Protein AF-A0AAW3ZD43-F1 (afdb_monomer_lite)

Secondary structure (DSSP, 8-state):
---PPPHHHHHHHHHHHT--SHHHHHS--HHHHHT--TTS-S-HHHH-TTTTTTTHHHHHTTS----GGG--PPPHHHHHHHHHHTT--SHHHHHHHHHH-SSPPSSS-S-HHHHTHHHHHTTHHHHHHHS--TTS----HHHHHHHHHHHHHHT-B---TT--EEE-TTS-EEE-SEEEEETTEEEEEEEE-TTT--TTHHHHHHHHHHHHHHHTT-EEEEEEETTPPPSSTTTSEEE-TTS-HHHHHHHHHHHHHHHHTTS------TTSSS--HHHHHHSPPPHHHHHHHHHHTT--SHHHHHHHHHHHGGGS-TTS-S-HHHHTHHHHHHH-HHHHHT---

Sequence (345 aa):
MTQWASLDETTAWARTMGFPNAKAWHRPLQAVRDAWPPHIPRHPEQVYPDFLERGGWGHLLGTGFTWTRGRTHATYLEASRWAQEHKIHTRGAWKKKVRTLRPWPDDIPRSPDFIYANEFKNGGWARFLRGQAKGDARQSRIEACVRNAVVAAFGSKALDHNQRVVTGASGKEWRVDGIIQVWGLEIILEYDGARWHKPSKQRALDIRKTQDLWDAGWIVMRMREAPLTPLREGLDLCVDPNASEAERVQRVIEHVRACFAFHDFHEVNAETVVSDPALIANGFVSFEEAGKWAQKQGFRTMKEWRASARAMGTLWPSHIPKDPYSAYKAQIQQYGSGVLLGVAA

pLDDT: mean 71.41, std 16.63, range [30.28, 95.0]

Radius of gyration: 28.39 Å; chains: 1; bounding box: 56×47×82 Å

Foldseek 3Di:
DQAADDLVVLLVVLQVVQQQFLVCLLVPPPVCVVVPDPNRDSCVVVVDVCCLVCQHGCSSNVNLRGDDPPAQADPLVVLLVVLVVVVNQDPVSLQVCLVPDPPDDRRRDSCSCVVVVVVCVPQHSNCSRVVDDPPPDDLPPLLVLLQVLLCLQQVWDQDDPPPQWDAFPVRDTDGASGWTQHPNAIETEHEAEPVVQDPDPNVVVVLVVCVRRVNVVYHYEYEHEPPDDDPDPLRYHYDHPPDDSLVSSVVSNVSVCSSPVPDPDPDDDNPPRPPAVLCRPQVADGLQVLLVVLLVVVDQDQVVLLVVCVVCPVNPPSNHDSHCCVSRVVVCVVPNPCSSPVHDD

Organism: NCBI:txid2774145

Structure (mmCIF, N/CA/C/O backbone):
data_AF-A0AAW3ZD43-F1
#
_entry.id   AF-A0AAW3ZD43-F1
#
loop_
_atom_site.group_PDB
_atom_site.id
_atom_site.type_symbol
_atom_site.label_atom_id
_atom_site.label_alt_id
_atom_site.label_comp_id
_atom_site.label_asym_id
_atom_site.label_entity_id
_atom_site.label_seq_id
_atom_site.pdbx_PDB_ins_code
_atom_site.Cartn_x
_atom_site.Cartn_y
_atom_site.Cartn_z
_atom_site.occupancy
_atom_site.B_iso_or_equiv
_atom_site.auth_seq_id
_atom_site.auth_comp_id
_atom_site.auth_asym_id
_atom_site.auth_atom_id
_atom_site.pdbx_PDB_model_num
ATOM 1 N N . MET A 1 1 ? 16.496 -30.405 -51.518 1.00 53.19 1 MET A N 1
ATOM 2 C CA . MET A 1 1 ? 15.864 -29.788 -50.333 1.00 53.19 1 MET A CA 1
ATOM 3 C C . MET A 1 1 ? 16.840 -28.759 -49.806 1.00 53.19 1 MET A C 1
ATOM 5 O O . MET A 1 1 ? 17.993 -29.116 -49.606 1.00 53.19 1 MET A O 1
ATOM 9 N N . THR A 1 2 ? 16.443 -27.493 -49.682 1.00 62.50 2 THR A N 1
ATOM 10 C CA . THR A 1 2 ? 17.328 -26.472 -49.107 1.00 62.50 2 THR A CA 1
ATOM 11 C C . THR A 1 2 ? 17.498 -26.782 -47.627 1.00 62.50 2 THR A C 1
ATOM 13 O O . THR A 1 2 ? 16.518 -26.778 -46.886 1.00 62.50 2 THR A O 1
ATOM 16 N N . GLN A 1 3 ? 18.719 -27.108 -47.210 1.00 86.88 3 GLN A N 1
ATOM 17 C CA . GLN A 1 3 ? 19.039 -27.251 -45.798 1.00 86.88 3 GLN A CA 1
ATOM 18 C C . GLN A 1 3 ? 19.124 -25.846 -45.201 1.00 86.88 3 GLN A C 1
ATOM 20 O O . GLN A 1 3 ? 19.949 -25.034 -45.623 1.00 86.88 3 GLN A O 1
ATOM 25 N N . TRP A 1 4 ? 18.217 -25.539 -44.278 1.00 92.81 4 TRP A N 1
ATOM 26 C CA . TRP A 1 4 ? 18.231 -24.269 -43.563 1.00 92.81 4 TRP A CA 1
ATOM 27 C C . TRP A 1 4 ? 19.389 -24.232 -42.568 1.00 92.81 4 TRP A C 1
ATOM 29 O O . TRP A 1 4 ? 19.757 -25.261 -41.998 1.00 92.81 4 TRP A O 1
ATOM 39 N N . ALA A 1 5 ? 19.947 -23.040 -42.363 1.00 91.94 5 ALA A N 1
ATOM 40 C CA . ALA A 1 5 ? 20.878 -22.784 -41.273 1.00 91.94 5 ALA A CA 1
ATOM 41 C C . ALA A 1 5 ? 20.225 -23.085 -39.919 1.00 91.94 5 ALA A C 1
ATOM 43 O O . ALA A 1 5 ? 19.002 -23.122 -39.801 1.00 91.94 5 ALA A O 1
ATOM 44 N N . SER A 1 6 ? 21.027 -23.229 -38.871 1.00 93.56 6 SER A N 1
ATOM 45 C CA . SER A 1 6 ? 20.501 -23.225 -37.506 1.00 93.56 6 SER A CA 1
ATOM 46 C C . SER A 1 6 ? 19.942 -21.84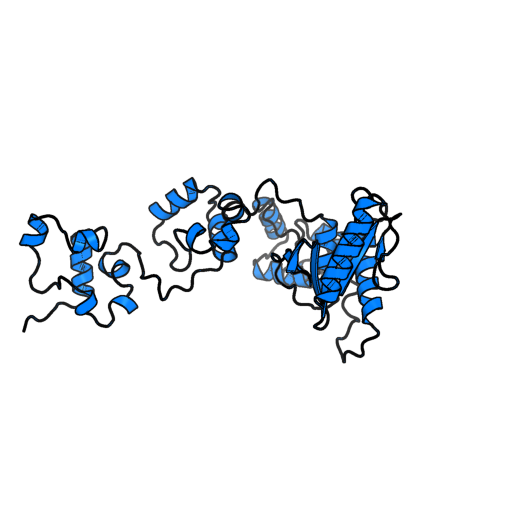6 -37.119 1.00 93.56 6 SER A C 1
ATOM 48 O O . SER A 1 6 ? 20.273 -20.805 -37.710 1.00 93.56 6 SER A O 1
ATOM 50 N N . LEU A 1 7 ? 19.115 -21.809 -36.068 1.00 91.50 7 LEU A N 1
ATOM 51 C CA . LEU A 1 7 ? 18.628 -20.547 -35.507 1.00 91.50 7 LEU A CA 1
ATOM 52 C C . LEU A 1 7 ? 19.784 -19.655 -35.019 1.00 91.50 7 LEU A C 1
ATOM 54 O O . LEU A 1 7 ? 19.703 -18.433 -35.146 1.00 91.50 7 LEU A O 1
ATOM 58 N N . ASP A 1 8 ? 20.870 -20.235 -34.506 1.00 90.00 8 ASP A N 1
ATOM 59 C CA . ASP A 1 8 ? 22.027 -19.480 -34.014 1.00 90.00 8 ASP A CA 1
ATOM 60 C C . ASP A 1 8 ? 22.834 -18.842 -35.148 1.00 90.00 8 ASP A C 1
ATOM 62 O O . ASP A 1 8 ? 23.157 -17.654 -35.078 1.00 90.00 8 ASP A O 1
ATOM 66 N N . GLU A 1 9 ? 23.065 -19.568 -36.243 1.00 92.56 9 GLU A N 1
ATOM 67 C CA . GLU A 1 9 ? 23.695 -19.015 -37.452 1.00 92.56 9 GLU A CA 1
ATOM 68 C C . GLU A 1 9 ? 22.831 -17.914 -38.077 1.00 92.56 9 GLU A C 1
ATOM 70 O O . GLU A 1 9 ? 23.326 -16.848 -38.453 1.00 92.56 9 GLU A O 1
ATOM 75 N N . THR A 1 10 ? 21.512 -18.125 -38.106 1.00 95.00 10 THR A N 1
ATOM 76 C CA . THR A 1 10 ? 20.560 -17.114 -38.581 1.00 95.00 10 THR A CA 1
ATOM 77 C C . THR A 1 10 ? 20.584 -15.866 -37.707 1.00 95.00 10 THR A C 1
ATOM 79 O O . THR A 1 10 ? 20.562 -14.748 -38.222 1.00 95.00 10 THR A O 1
ATOM 82 N N . THR A 1 11 ? 20.676 -16.042 -36.388 1.00 91.50 11 THR A N 1
ATOM 83 C CA . THR A 1 11 ? 20.779 -14.952 -35.411 1.00 91.50 11 THR A CA 1
ATOM 84 C C . THR A 1 11 ? 22.072 -14.161 -35.601 1.00 91.50 11 THR A C 1
ATOM 86 O O . THR A 1 11 ? 22.045 -12.929 -35.596 1.00 91.50 11 THR A O 1
ATOM 89 N N . ALA A 1 12 ? 23.203 -14.840 -35.805 1.00 91.50 12 ALA A N 1
ATOM 90 C CA . ALA A 1 12 ? 24.485 -14.188 -36.052 1.00 91.50 12 ALA A CA 1
ATOM 91 C C . ALA A 1 12 ? 24.433 -13.315 -37.316 1.00 91.50 12 ALA A C 1
ATOM 93 O O . ALA A 1 12 ? 24.784 -12.135 -37.266 1.00 91.50 12 ALA A O 1
ATOM 94 N N . TRP A 1 13 ? 23.904 -13.854 -38.420 1.00 94.00 13 TRP A N 1
ATOM 95 C CA . TRP A 1 13 ? 23.743 -13.096 -39.661 1.00 94.00 13 TRP A CA 1
ATOM 96 C C . TRP A 1 13 ? 22.775 -11.914 -39.502 1.00 94.00 13 TRP A C 1
ATOM 98 O O . TRP A 1 13 ? 23.102 -10.783 -39.868 1.00 94.00 13 TRP A O 1
ATOM 108 N N . ALA A 1 14 ? 21.609 -12.141 -38.890 1.00 91.50 14 ALA A N 1
ATOM 109 C CA . ALA A 1 14 ? 20.602 -11.107 -38.659 1.00 91.50 14 ALA A CA 1
ATOM 110 C C . ALA A 1 14 ? 21.149 -9.917 -37.852 1.00 91.50 14 ALA A C 1
ATOM 112 O O . ALA A 1 14 ? 20.807 -8.764 -38.134 1.00 91.50 14 ALA A O 1
ATOM 113 N N . ARG A 1 15 ? 22.018 -10.190 -36.869 1.00 87.94 15 ARG A N 1
ATOM 114 C CA . ARG A 1 15 ? 22.667 -9.171 -36.032 1.00 87.94 15 ARG A CA 1
ATOM 115 C C . ARG A 1 15 ? 23.719 -8.374 -36.794 1.00 87.94 15 ARG A C 1
ATOM 117 O O . ARG A 1 15 ? 23.754 -7.158 -36.632 1.00 87.94 15 ARG A O 1
ATOM 124 N N . THR A 1 16 ? 24.498 -9.015 -37.666 1.00 89.62 16 THR A N 1
ATOM 125 C CA . THR A 1 16 ? 25.425 -8.317 -38.577 1.00 89.62 16 THR A CA 1
ATOM 126 C C . THR A 1 16 ? 24.684 -7.336 -39.485 1.00 89.62 16 THR A C 1
ATOM 128 O O . THR A 1 16 ? 25.151 -6.223 -39.708 1.00 89.62 16 THR A O 1
ATOM 131 N N . MET A 1 17 ? 23.495 -7.715 -39.961 1.00 88.81 17 MET A N 1
ATOM 132 C CA . MET A 1 17 ? 22.666 -6.858 -40.815 1.00 88.81 17 MET A CA 1
ATOM 133 C C . MET A 1 17 ? 21.935 -5.739 -40.057 1.00 88.81 17 MET A C 1
ATOM 135 O O . MET A 1 17 ? 21.432 -4.805 -40.681 1.00 88.81 17 MET A O 1
ATOM 139 N N . GLY A 1 18 ? 21.861 -5.807 -38.723 1.00 86.50 18 GLY A N 1
ATOM 140 C CA . GLY A 1 18 ? 21.326 -4.732 -37.885 1.00 86.50 18 GLY A CA 1
ATOM 141 C C . GLY A 1 18 ? 19.824 -4.475 -38.045 1.00 86.50 18 GLY A C 1
ATOM 142 O O . GLY A 1 18 ? 19.374 -3.335 -37.904 1.00 86.50 18 GLY A O 1
ATOM 143 N N . PHE A 1 19 ? 19.024 -5.501 -38.354 1.00 86.88 19 PHE A N 1
ATOM 144 C CA . PHE A 1 19 ? 17.582 -5.327 -38.545 1.00 86.88 19 PHE A CA 1
ATOM 145 C C . PHE A 1 19 ? 16.883 -4.834 -37.263 1.00 86.88 19 PHE A C 1
ATOM 147 O O . PHE A 1 19 ? 16.939 -5.501 -36.230 1.00 86.88 19 PHE A O 1
ATOM 154 N N . PRO A 1 20 ? 16.136 -3.714 -37.309 1.00 79.06 20 PRO A N 1
ATOM 155 C CA . PRO A 1 20 ? 15.541 -3.135 -36.105 1.00 79.06 20 PRO A CA 1
ATOM 156 C C . PRO A 1 20 ? 14.252 -3.829 -35.637 1.00 79.06 20 PRO A C 1
ATOM 158 O O . PRO A 1 20 ? 13.816 -3.597 -34.511 1.00 79.06 20 PRO A O 1
ATOM 161 N N . ASN A 1 21 ? 13.578 -4.599 -36.501 1.00 80.94 21 ASN A N 1
ATOM 162 C CA . ASN A 1 21 ? 12.319 -5.297 -36.209 1.00 80.94 21 ASN A CA 1
ATOM 163 C C . ASN A 1 21 ? 11.940 -6.280 -37.336 1.00 80.94 21 ASN A C 1
ATOM 165 O O . ASN A 1 21 ? 12.486 -6.219 -38.438 1.00 80.94 21 ASN A O 1
ATOM 169 N N . ALA A 1 22 ? 10.942 -7.135 -37.082 1.00 87.00 22 ALA A N 1
ATOM 170 C CA . ALA A 1 22 ? 10.431 -8.117 -38.048 1.00 87.00 22 ALA A CA 1
ATOM 171 C C . ALA A 1 22 ? 9.925 -7.484 -39.362 1.00 87.00 22 ALA A C 1
ATOM 173 O O . ALA A 1 22 ? 10.061 -8.062 -40.436 1.00 87.00 22 ALA A O 1
ATOM 174 N N . LYS A 1 23 ? 9.386 -6.256 -39.320 1.00 89.12 23 LYS A N 1
ATOM 175 C CA . LYS A 1 23 ? 8.942 -5.563 -40.540 1.00 89.12 23 LYS A CA 1
ATOM 176 C C . LYS A 1 23 ? 10.125 -5.237 -41.456 1.00 89.12 23 LYS A C 1
ATOM 178 O O . LYS A 1 23 ? 10.006 -5.418 -42.662 1.00 89.12 23 LYS A O 1
ATOM 183 N N . ALA A 1 24 ? 11.248 -4.790 -40.895 1.00 89.44 24 ALA A N 1
ATOM 184 C CA . ALA A 1 24 ? 12.476 -4.539 -41.647 1.00 89.44 24 ALA A CA 1
ATOM 185 C C . ALA A 1 24 ? 13.136 -5.835 -42.151 1.00 89.44 24 ALA A C 1
ATOM 187 O O . ALA A 1 24 ? 13.743 -5.824 -43.215 1.00 89.44 24 ALA A O 1
ATOM 188 N N . TRP A 1 25 ? 12.966 -6.950 -41.435 1.00 93.81 25 TRP A N 1
ATOM 189 C CA . TRP A 1 25 ? 13.376 -8.279 -41.903 1.00 93.81 25 TRP A CA 1
ATOM 190 C C . TRP A 1 25 ? 12.583 -8.732 -43.138 1.00 93.81 25 TRP A C 1
ATOM 192 O O . TRP A 1 25 ? 13.168 -9.155 -44.132 1.00 93.81 25 TRP A O 1
ATOM 202 N N . HIS A 1 26 ? 11.251 -8.604 -43.109 1.00 91.94 26 HIS A N 1
ATOM 203 C CA . HIS A 1 26 ? 10.398 -8.998 -44.239 1.00 91.94 26 HIS A CA 1
ATOM 204 C C . HIS A 1 26 ? 10.425 -8.000 -45.403 1.00 91.94 26 HIS A C 1
ATOM 206 O O . HIS A 1 26 ? 10.138 -8.368 -46.541 1.00 91.94 26 HIS A O 1
ATOM 212 N N . ARG A 1 27 ? 10.753 -6.732 -45.136 1.00 92.00 27 ARG A N 1
ATOM 213 C CA . ARG A 1 27 ? 10.878 -5.671 -46.145 1.00 92.00 27 ARG A CA 1
ATOM 214 C C . ARG A 1 27 ? 12.246 -4.991 -46.034 1.00 92.00 27 ARG A C 1
ATOM 216 O O . ARG A 1 27 ? 12.306 -3.826 -45.634 1.00 92.00 27 ARG A O 1
ATOM 223 N N . PRO A 1 28 ? 13.336 -5.714 -46.343 1.00 90.62 28 PRO A N 1
ATOM 224 C CA . PRO A 1 28 ? 14.674 -5.156 -46.276 1.00 90.62 28 PRO A CA 1
ATOM 225 C C . PRO A 1 28 ? 14.910 -4.188 -47.441 1.00 90.62 28 PRO A C 1
ATOM 227 O O . PRO A 1 28 ? 14.164 -4.177 -48.424 1.00 90.62 28 PRO A O 1
ATOM 230 N N . LEU A 1 29 ? 15.976 -3.392 -47.352 1.00 90.31 29 LEU A N 1
ATOM 231 C CA . LEU A 1 29 ? 16.452 -2.604 -48.492 1.00 90.31 29 LEU A CA 1
ATOM 232 C C . LEU A 1 29 ? 16.785 -3.523 -49.674 1.00 90.31 29 LEU A C 1
ATOM 234 O O . LEU A 1 29 ? 17.218 -4.657 -49.472 1.00 90.31 29 LEU A O 1
ATOM 238 N N . GLN A 1 30 ? 16.632 -3.016 -50.900 1.00 88.31 30 GLN A N 1
ATOM 239 C CA . GLN A 1 30 ? 16.821 -3.796 -52.128 1.00 88.31 30 GLN A CA 1
ATOM 240 C C . GLN A 1 30 ? 18.171 -4.526 -52.159 1.00 88.31 30 GLN A C 1
ATOM 242 O O . GLN A 1 30 ? 18.201 -5.733 -52.354 1.00 88.31 30 GLN A O 1
ATOM 247 N N . ALA A 1 31 ? 19.265 -3.829 -51.840 1.00 88.62 31 ALA A N 1
ATOM 248 C CA . ALA A 1 31 ? 20.603 -4.420 -51.802 1.00 88.62 31 ALA A CA 1
ATOM 249 C C . ALA A 1 31 ? 20.717 -5.604 -50.820 1.00 88.62 31 ALA A C 1
ATOM 251 O O . ALA A 1 31 ? 21.360 -6.604 -51.115 1.00 88.62 31 ALA A O 1
ATOM 252 N N . VAL A 1 32 ? 20.043 -5.526 -49.669 1.00 88.38 32 VAL A N 1
ATOM 253 C CA . VAL A 1 32 ? 20.001 -6.613 -48.676 1.00 88.38 32 VAL A CA 1
ATOM 254 C C . VAL A 1 32 ? 19.094 -7.752 -49.138 1.00 88.38 32 VAL A C 1
ATOM 256 O O . VAL A 1 32 ? 19.361 -8.918 -48.859 1.00 88.38 32 VAL A O 1
ATOM 259 N N . ARG A 1 33 ? 18.006 -7.427 -49.843 1.00 88.50 33 ARG A N 1
ATOM 260 C CA . ARG A 1 33 ? 17.110 -8.423 -50.432 1.00 88.50 33 ARG A CA 1
ATOM 261 C C . ARG A 1 33 ? 17.831 -9.266 -51.477 1.00 88.50 33 ARG A C 1
ATOM 263 O O . ARG A 1 33 ? 17.599 -10.472 -51.499 1.00 88.50 33 ARG A O 1
ATOM 270 N N . ASP A 1 34 ? 18.664 -8.621 -52.285 1.00 90.06 34 ASP A N 1
ATOM 271 C CA . ASP A 1 34 ? 19.374 -9.223 -53.412 1.00 90.06 34 ASP A CA 1
ATOM 272 C C . ASP A 1 34 ? 20.599 -10.018 -52.935 1.00 90.06 34 ASP A C 1
ATOM 274 O O . ASP A 1 34 ? 20.891 -11.079 -53.474 1.00 90.06 34 ASP A O 1
ATOM 278 N N . ALA A 1 35 ? 21.250 -9.568 -51.857 1.00 90.62 35 ALA A N 1
ATOM 279 C CA . ALA A 1 35 ? 22.345 -10.276 -51.190 1.00 90.62 35 ALA A CA 1
ATOM 280 C C . ALA A 1 35 ? 21.876 -11.252 -50.086 1.00 90.62 35 ALA A C 1
ATOM 282 O O . ALA A 1 35 ? 22.655 -11.607 -49.199 1.00 90.62 35 ALA A O 1
ATOM 283 N N . TRP A 1 36 ? 20.603 -11.663 -50.087 1.00 92.88 36 TRP A N 1
ATOM 284 C CA . TRP A 1 36 ? 20.060 -12.528 -49.037 1.00 92.88 36 TRP A CA 1
ATOM 285 C C . TRP A 1 36 ? 20.627 -13.953 -49.145 1.00 92.88 36 TRP A C 1
ATOM 287 O O . TRP A 1 36 ? 20.414 -14.598 -50.176 1.00 92.88 36 TRP A O 1
ATOM 297 N N . PRO A 1 37 ? 21.300 -14.495 -48.110 1.00 93.88 37 PRO A N 1
ATOM 298 C CA . PRO A 1 37 ? 21.899 -15.818 -48.210 1.00 93.88 37 PRO A CA 1
ATOM 299 C C . PRO A 1 37 ? 20.833 -16.910 -48.396 1.00 93.88 37 PRO A C 1
ATOM 301 O O . PRO A 1 37 ? 19.839 -16.929 -47.666 1.00 93.88 37 PRO A O 1
ATOM 304 N N . PRO A 1 38 ? 21.028 -17.863 -49.322 1.00 91.12 38 PRO A N 1
ATOM 305 C CA . PRO A 1 38 ? 19.993 -18.833 -49.692 1.00 91.12 38 PRO A CA 1
ATOM 306 C C . PRO A 1 38 ? 19.637 -19.824 -48.572 1.00 91.12 38 PRO A C 1
ATOM 308 O O . PRO A 1 38 ? 18.546 -20.385 -48.581 1.00 91.12 38 PRO A O 1
ATOM 311 N N . HIS A 1 39 ? 20.535 -20.026 -47.605 1.00 92.69 39 HIS A N 1
ATOM 312 C CA . HIS A 1 39 ? 20.340 -20.898 -46.440 1.00 92.69 39 HIS A CA 1
ATOM 313 C C . HIS A 1 39 ? 19.711 -20.171 -45.239 1.00 92.69 39 HIS A C 1
ATOM 315 O O . HIS A 1 39 ? 19.439 -20.804 -44.220 1.00 92.69 39 HIS A O 1
ATOM 321 N N . ILE A 1 40 ? 19.463 -18.860 -45.340 1.00 94.50 40 ILE A N 1
ATOM 322 C CA . ILE A 1 40 ? 18.801 -18.076 -44.296 1.00 94.50 40 ILE A CA 1
ATOM 323 C C . ILE A 1 40 ? 17.301 -17.983 -44.605 1.00 94.50 40 ILE A C 1
ATOM 325 O O . ILE A 1 40 ? 16.919 -17.384 -45.618 1.00 94.50 40 ILE A O 1
ATOM 329 N N . PRO A 1 41 ? 16.420 -18.535 -43.753 1.00 93.88 41 PRO A N 1
ATOM 330 C CA . PRO A 1 41 ? 14.994 -18.563 -44.046 1.00 93.88 41 PRO A CA 1
ATOM 331 C C . PRO A 1 41 ? 14.375 -17.164 -44.015 1.00 93.88 41 PRO A C 1
ATOM 333 O O . PRO A 1 41 ? 14.658 -16.353 -43.138 1.00 93.88 41 PRO A O 1
ATOM 336 N N . ARG A 1 42 ? 13.462 -16.881 -44.954 1.00 92.19 42 ARG A N 1
ATOM 337 C CA . ARG A 1 42 ? 12.659 -15.638 -44.954 1.00 92.19 42 ARG A CA 1
ATOM 338 C C . ARG A 1 42 ? 11.625 -15.609 -43.825 1.00 92.19 42 ARG A C 1
ATOM 340 O O . ARG A 1 42 ? 11.310 -14.528 -43.326 1.00 92.19 42 ARG A O 1
ATOM 347 N N . HIS A 1 43 ? 11.151 -16.791 -43.438 1.00 91.88 43 HIS A N 1
ATOM 348 C CA . HIS A 1 43 ? 10.155 -17.038 -42.396 1.00 91.88 43 HIS A CA 1
ATOM 349 C C . HIS A 1 43 ? 10.743 -17.960 -41.316 1.00 91.88 43 HIS A C 1
ATOM 351 O O . HIS A 1 43 ? 10.380 -19.136 -41.249 1.00 91.88 43 HIS A O 1
ATOM 357 N N . PRO A 1 44 ? 11.712 -17.480 -40.512 1.00 92.12 44 PRO A N 1
ATOM 358 C CA . PRO A 1 44 ? 12.347 -18.282 -39.463 1.00 92.12 44 PRO A CA 1
ATOM 359 C C . PRO A 1 44 ? 11.334 -18.870 -38.468 1.00 92.12 44 PRO A C 1
ATOM 361 O O . PRO A 1 44 ? 11.529 -19.977 -37.984 1.00 92.12 44 PRO A O 1
ATOM 364 N N . GLU A 1 45 ? 10.213 -18.186 -38.231 1.00 88.62 45 GLU A N 1
ATOM 365 C CA . GLU A 1 45 ? 9.108 -18.637 -37.382 1.00 88.62 45 GLU A CA 1
ATOM 366 C C . GLU A 1 45 ? 8.379 -19.890 -37.890 1.00 88.62 45 GLU A C 1
ATOM 368 O O . GLU A 1 45 ? 7.677 -20.535 -37.121 1.00 88.62 45 GLU A O 1
ATOM 373 N N . GLN A 1 46 ? 8.524 -20.222 -39.176 1.00 90.50 46 GLN A N 1
ATOM 374 C CA . GLN A 1 46 ? 7.953 -21.429 -39.783 1.00 90.50 46 GLN A CA 1
ATOM 375 C C . GLN A 1 46 ? 8.982 -22.557 -39.906 1.00 90.50 46 GLN A C 1
ATOM 377 O O . GLN A 1 46 ? 8.609 -23.714 -40.079 1.00 90.50 46 GLN A O 1
ATOM 382 N N . VAL A 1 47 ? 10.273 -22.217 -39.854 1.00 93.75 47 VAL A N 1
ATOM 383 C CA . VAL A 1 47 ? 11.381 -23.160 -40.039 1.00 93.75 47 VAL A CA 1
ATOM 384 C C . VAL A 1 47 ? 11.894 -23.695 -38.707 1.00 93.75 47 VAL A C 1
ATOM 386 O O . VAL A 1 47 ? 12.255 -24.866 -38.635 1.00 93.75 47 VAL A O 1
ATOM 389 N N . TYR A 1 48 ? 11.911 -22.868 -37.660 1.00 90.19 48 TYR A N 1
ATOM 390 C CA . TYR A 1 48 ? 12.401 -23.247 -36.336 1.00 90.19 48 TYR A CA 1
ATOM 391 C C . TYR A 1 48 ? 11.216 -23.506 -35.392 1.00 90.19 48 TYR A C 1
ATOM 393 O O . TYR A 1 48 ? 10.535 -22.554 -35.005 1.00 90.19 48 TYR A O 1
ATOM 401 N N . PRO A 1 49 ? 10.940 -24.767 -35.004 1.00 83.25 49 PRO A N 1
ATOM 402 C CA . PRO A 1 49 ? 9.814 -25.089 -34.122 1.00 83.25 49 PRO A CA 1
ATOM 403 C C . PRO A 1 49 ? 9.920 -24.419 -32.746 1.00 83.25 49 PRO A C 1
ATOM 405 O O . PRO A 1 49 ? 8.921 -23.985 -32.179 1.00 83.25 49 PRO A O 1
ATOM 408 N N . ASP A 1 50 ? 11.145 -24.267 -32.248 1.00 78.12 50 ASP A N 1
ATOM 409 C CA . ASP A 1 50 ? 11.497 -23.626 -30.982 1.00 78.12 50 ASP A CA 1
ATOM 410 C C . ASP A 1 50 ? 11.696 -22.103 -31.116 1.00 78.12 50 ASP A C 1
ATOM 412 O O . ASP A 1 50 ? 12.132 -21.449 -30.168 1.00 78.12 50 ASP A O 1
ATOM 416 N N . PHE A 1 51 ? 11.363 -21.497 -32.268 1.00 83.38 51 PHE A N 1
ATOM 417 C CA . PHE A 1 51 ? 11.601 -20.072 -32.534 1.00 83.38 51 PHE A CA 1
ATOM 418 C C . PHE A 1 51 ? 11.058 -19.176 -31.422 1.00 83.38 51 PHE A C 1
ATOM 420 O O . PHE A 1 51 ? 11.744 -18.270 -30.949 1.00 83.38 51 PHE A O 1
ATOM 427 N N . LEU A 1 52 ? 9.814 -19.427 -31.006 1.00 73.75 52 LEU A N 1
ATOM 428 C CA . LEU A 1 52 ? 9.147 -18.653 -29.962 1.00 73.75 52 LEU A CA 1
ATOM 429 C C . LEU A 1 52 ? 9.731 -18.938 -28.575 1.00 73.75 52 LEU A C 1
ATOM 431 O O . LEU A 1 52 ? 9.936 -17.991 -27.814 1.00 73.75 52 LEU A O 1
ATOM 435 N N . GLU A 1 53 ? 10.034 -20.201 -28.272 1.00 72.56 53 GLU A N 1
ATOM 436 C CA . GLU A 1 53 ? 10.631 -20.635 -27.000 1.00 72.56 53 GLU A CA 1
ATOM 437 C C . GLU A 1 53 ? 12.015 -20.014 -26.795 1.00 72.56 53 GLU A C 1
ATOM 439 O O . GLU A 1 53 ? 12.348 -19.552 -25.705 1.00 72.56 53 GLU A O 1
ATOM 444 N N . ARG A 1 54 ? 12.782 -19.871 -27.879 1.00 74.94 54 ARG A N 1
ATOM 445 C CA . ARG A 1 54 ? 14.083 -19.196 -27.892 1.00 74.94 54 ARG A CA 1
ATOM 446 C C . ARG A 1 54 ? 13.987 -17.670 -27.959 1.00 74.94 54 ARG A C 1
ATOM 448 O O . ARG A 1 54 ? 14.984 -17.005 -28.211 1.00 74.94 54 ARG A O 1
ATOM 455 N N . GLY A 1 55 ? 12.813 -17.085 -27.713 1.00 69.94 55 GLY A N 1
ATOM 456 C CA . GLY A 1 55 ? 12.618 -15.636 -27.593 1.00 69.94 55 GLY A CA 1
ATOM 457 C C . GLY A 1 55 ? 12.177 -14.923 -28.877 1.00 69.94 55 GLY A C 1
ATOM 458 O O . GLY A 1 55 ? 12.036 -13.693 -28.879 1.00 69.94 55 GLY A O 1
ATOM 459 N N . GLY A 1 56 ? 11.919 -15.667 -29.954 1.00 85.69 56 GLY A N 1
ATOM 460 C CA . GLY A 1 56 ? 11.355 -15.189 -31.215 1.00 85.69 56 GLY A CA 1
ATOM 461 C C . GLY A 1 56 ? 12.178 -14.091 -31.885 1.00 85.69 56 GLY A C 1
ATOM 462 O O . GLY A 1 56 ? 13.407 -14.039 -31.810 1.00 85.69 56 GLY A O 1
ATOM 463 N N . TRP A 1 57 ? 11.477 -13.148 -32.514 1.00 85.44 57 TRP A N 1
ATOM 464 C CA . TRP A 1 57 ? 12.084 -12.011 -33.211 1.00 85.44 57 TRP A CA 1
ATOM 465 C C . TRP A 1 57 ? 13.028 -11.166 -32.341 1.00 85.44 57 TRP A C 1
ATOM 467 O O . TRP A 1 57 ? 13.957 -10.552 -32.862 1.00 85.44 57 TRP A O 1
ATOM 477 N N . GLY A 1 58 ? 12.823 -11.125 -31.022 1.00 77.56 58 GLY A N 1
ATOM 478 C CA . GLY A 1 58 ? 13.708 -10.406 -30.107 1.00 77.56 58 GLY A CA 1
ATOM 479 C C . GLY A 1 58 ? 15.095 -11.004 -29.996 1.00 77.56 58 GLY A C 1
ATOM 480 O O . GLY A 1 58 ? 16.077 -10.259 -30.013 1.00 77.56 58 GLY A O 1
ATOM 481 N N . HIS A 1 59 ? 15.153 -12.331 -29.878 1.00 83.50 59 HIS A N 1
ATOM 482 C CA . HIS A 1 59 ? 16.398 -13.089 -29.804 1.00 83.50 59 HIS A CA 1
ATOM 483 C C . HIS A 1 59 ? 17.124 -13.073 -31.147 1.00 83.50 59 HIS A C 1
ATOM 485 O O . HIS A 1 59 ? 18.290 -12.665 -31.202 1.00 83.50 59 HIS A O 1
ATOM 491 N N . LEU A 1 60 ? 16.394 -13.391 -32.225 1.00 89.75 60 LEU A N 1
ATOM 492 C CA . LEU A 1 60 ? 16.913 -13.435 -33.593 1.00 89.75 60 LEU A CA 1
ATOM 493 C C . LEU A 1 60 ? 17.569 -12.110 -34.001 1.00 89.75 60 LEU A C 1
ATOM 495 O O . LEU A 1 60 ? 18.686 -12.088 -34.504 1.00 89.75 60 LEU A O 1
ATOM 499 N N . LEU A 1 61 ? 16.887 -10.988 -33.760 1.00 88.00 61 LEU A N 1
ATOM 500 C CA . LEU A 1 61 ? 17.351 -9.673 -34.210 1.00 88.00 61 LEU A CA 1
ATOM 501 C C . LEU A 1 61 ? 18.226 -8.951 -33.171 1.00 88.00 61 LEU A C 1
ATOM 503 O O . LEU A 1 61 ? 18.687 -7.842 -33.421 1.00 88.00 61 LEU A O 1
ATOM 507 N N . GLY A 1 62 ? 18.426 -9.529 -31.980 1.00 77.00 62 GLY A N 1
ATOM 508 C CA . GLY A 1 62 ? 19.188 -8.888 -30.898 1.00 77.00 62 GLY A CA 1
ATOM 509 C C . GLY A 1 62 ? 18.546 -7.600 -30.360 1.00 77.00 62 GLY A C 1
ATOM 510 O O . GLY A 1 62 ? 19.219 -6.761 -29.765 1.00 77.00 62 GLY A O 1
ATOM 511 N N . THR A 1 63 ? 17.237 -7.419 -30.560 1.00 70.81 63 THR A N 1
ATOM 512 C CA . THR A 1 63 ? 16.510 -6.190 -30.180 1.00 70.81 63 THR A CA 1
ATOM 513 C C . THR A 1 63 ? 16.067 -6.187 -28.709 1.00 70.81 63 THR A C 1
ATOM 515 O O . THR A 1 63 ? 15.601 -5.164 -28.192 1.00 70.81 63 THR A O 1
ATOM 518 N N . GLY A 1 64 ? 16.213 -7.326 -28.017 1.00 55.50 64 GLY A N 1
ATOM 519 C CA . GLY A 1 64 ? 15.757 -7.517 -26.636 1.00 55.50 64 GLY A CA 1
ATOM 520 C C . GLY A 1 64 ? 14.229 -7.515 -26.506 1.00 55.50 64 GLY A C 1
ATOM 521 O O . GLY A 1 64 ? 13.696 -7.084 -25.483 1.00 55.50 64 GLY A O 1
ATOM 522 N N . PHE A 1 65 ? 13.519 -7.910 -27.571 1.00 47.44 65 PHE A N 1
ATOM 523 C CA . PHE A 1 65 ? 12.056 -7.952 -27.659 1.00 47.44 65 PHE A CA 1
ATOM 524 C C . PHE A 1 65 ? 11.521 -9.397 -27.583 1.00 47.44 65 PHE A C 1
ATOM 526 O O . PHE A 1 65 ? 11.158 -9.981 -28.596 1.00 47.44 65 PHE A O 1
ATOM 533 N N . THR A 1 66 ? 11.468 -10.017 -26.403 1.00 51.53 66 THR A N 1
ATOM 534 C CA . THR A 1 66 ? 10.820 -11.341 -26.253 1.00 51.53 66 THR A CA 1
ATOM 535 C C . THR A 1 66 ? 9.296 -11.282 -26.517 1.00 51.53 66 THR A C 1
ATOM 537 O O . THR A 1 66 ? 8.646 -10.254 -26.292 1.00 51.53 66 THR A O 1
ATOM 540 N N . TRP A 1 67 ? 8.731 -12.359 -27.070 1.00 41.59 67 TRP A N 1
ATOM 541 C CA . TRP A 1 67 ? 7.304 -12.508 -27.395 1.00 41.59 67 TRP A CA 1
ATOM 542 C C . TRP A 1 67 ? 6.452 -12.536 -26.109 1.00 41.59 67 TRP A C 1
ATOM 544 O O . TRP A 1 67 ? 6.804 -13.179 -25.126 1.00 41.59 67 TRP A O 1
ATOM 554 N N . THR A 1 68 ? 5.352 -11.779 -26.075 1.00 45.97 68 THR A N 1
ATOM 555 C CA . THR A 1 68 ? 4.606 -11.403 -24.853 1.00 45.97 68 THR A CA 1
ATOM 556 C C . THR A 1 68 ? 3.769 -12.508 -24.207 1.00 45.97 68 THR A C 1
ATOM 558 O O . THR A 1 68 ? 3.312 -12.318 -23.087 1.00 45.97 68 THR A O 1
ATOM 561 N N . ARG A 1 69 ? 3.553 -13.652 -24.862 1.00 40.50 69 ARG A N 1
ATOM 562 C CA . ARG A 1 69 ? 2.602 -14.681 -24.393 1.00 40.50 69 ARG A CA 1
ATOM 563 C C . ARG A 1 69 ? 3.176 -15.699 -23.393 1.00 40.50 69 ARG A C 1
ATOM 565 O O . ARG A 1 69 ? 2.453 -16.597 -22.989 1.00 40.50 69 ARG A O 1
ATOM 572 N N . GLY A 1 70 ? 4.428 -15.525 -22.966 1.00 42.88 70 GLY A N 1
ATOM 573 C CA . GLY A 1 70 ? 5.053 -16.308 -21.889 1.00 42.88 70 GLY A CA 1
ATOM 574 C C . GLY A 1 70 ? 5.759 -15.463 -20.825 1.00 42.88 70 GLY A C 1
ATOM 575 O O . GLY A 1 70 ? 6.447 -16.013 -19.973 1.00 42.88 70 GLY A O 1
ATOM 576 N N . ARG A 1 71 ? 5.628 -14.128 -20.863 1.00 51.25 71 ARG A N 1
ATOM 577 C CA . ARG A 1 71 ? 6.211 -13.274 -19.823 1.00 51.25 71 ARG A CA 1
ATOM 578 C C . ARG A 1 71 ? 5.295 -13.246 -18.606 1.00 51.25 71 ARG A C 1
ATOM 580 O O . ARG A 1 71 ? 4.236 -12.623 -18.646 1.00 51.25 71 ARG A O 1
ATOM 587 N N . THR A 1 72 ? 5.744 -13.826 -17.503 1.00 53.34 72 THR A N 1
ATOM 588 C CA . THR A 1 72 ? 5.316 -13.372 -16.180 1.00 53.34 72 THR A CA 1
ATOM 589 C C . THR A 1 72 ? 5.959 -12.011 -15.952 1.00 53.34 72 THR A C 1
ATOM 591 O O . THR A 1 72 ? 7.150 -11.910 -15.669 1.00 53.34 72 THR A O 1
ATOM 594 N N . HIS A 1 73 ? 5.197 -10.945 -16.186 1.00 56.16 73 HIS A N 1
ATOM 595 C CA . HIS A 1 73 ? 5.640 -9.612 -15.807 1.00 56.16 73 HIS A CA 1
ATOM 596 C C . HIS A 1 73 ? 5.756 -9.534 -14.289 1.00 56.16 73 HIS A C 1
ATOM 598 O O . HIS A 1 73 ? 4.929 -10.106 -13.576 1.00 56.16 73 HIS A O 1
ATOM 604 N N . ALA A 1 74 ? 6.743 -8.776 -13.815 1.00 53.34 74 ALA A N 1
ATOM 605 C CA . ALA A 1 74 ? 6.767 -8.340 -12.430 1.00 53.34 74 ALA A CA 1
ATOM 606 C C . ALA A 1 74 ? 5.408 -7.707 -12.081 1.00 53.34 74 ALA A C 1
ATOM 608 O O . ALA A 1 74 ? 4.748 -7.102 -12.935 1.00 53.34 74 ALA A O 1
ATOM 609 N N . THR A 1 75 ? 4.963 -7.832 -10.838 1.00 52.53 75 THR A N 1
ATOM 610 C CA . THR A 1 75 ? 3.744 -7.159 -10.374 1.00 52.53 75 THR A CA 1
ATOM 611 C C . THR A 1 75 ? 3.893 -5.635 -10.484 1.00 52.53 75 THR A C 1
ATOM 613 O O . THR A 1 75 ? 5.007 -5.104 -10.534 1.00 52.53 75 THR A O 1
ATOM 616 N N . TYR A 1 76 ? 2.778 -4.892 -10.481 1.00 54.03 76 TYR A N 1
ATOM 617 C CA . TYR A 1 76 ? 2.794 -3.418 -10.497 1.00 54.03 76 TYR A CA 1
ATOM 618 C C . TYR A 1 76 ? 3.753 -2.836 -9.442 1.00 54.03 76 TYR A C 1
ATOM 620 O O . TYR A 1 76 ? 4.485 -1.878 -9.707 1.00 54.03 76 TYR A O 1
ATOM 628 N N . LEU A 1 77 ? 3.773 -3.438 -8.248 1.00 48.00 77 LEU A N 1
ATOM 629 C CA . LEU A 1 77 ? 4.589 -2.984 -7.129 1.00 48.00 77 LEU A CA 1
ATOM 630 C C . LEU A 1 77 ? 6.076 -3.290 -7.329 1.00 48.00 77 LEU A C 1
ATOM 632 O O . LEU A 1 77 ? 6.905 -2.431 -7.045 1.00 48.00 77 LEU A O 1
ATOM 636 N N . GLU A 1 78 ? 6.421 -4.467 -7.840 1.00 52.78 78 GLU A N 1
ATOM 637 C CA . GLU A 1 78 ? 7.808 -4.837 -8.149 1.00 52.78 78 GLU A CA 1
ATOM 638 C C . GLU A 1 78 ? 8.383 -3.950 -9.260 1.00 52.78 78 GLU A C 1
ATOM 640 O O . GLU A 1 78 ? 9.472 -3.397 -9.105 1.00 52.78 78 GLU A O 1
ATOM 645 N N . ALA A 1 79 ? 7.611 -3.688 -10.321 1.00 63.66 79 ALA A N 1
ATOM 646 C CA . ALA A 1 79 ? 8.030 -2.777 -11.384 1.00 63.66 79 ALA A CA 1
ATOM 647 C C . ALA A 1 79 ? 8.127 -1.314 -10.925 1.00 63.66 79 ALA A C 1
ATOM 649 O O . ALA A 1 79 ? 9.033 -0.587 -11.344 1.00 63.66 79 ALA A O 1
ATOM 650 N N . SER A 1 80 ? 7.234 -0.878 -10.030 1.00 68.38 80 SER A N 1
ATOM 651 C CA . SER A 1 80 ? 7.312 0.446 -9.407 1.00 68.38 80 SER A CA 1
ATOM 652 C C . SER A 1 80 ? 8.533 0.577 -8.487 1.00 68.38 80 SER A C 1
ATOM 654 O O . SER A 1 80 ? 9.215 1.602 -8.533 1.00 68.38 80 SER A O 1
ATOM 656 N N . ARG A 1 81 ? 8.864 -0.454 -7.695 1.00 63.31 81 ARG A N 1
ATOM 657 C CA . ARG A 1 81 ? 10.079 -0.481 -6.858 1.00 63.31 81 ARG A CA 1
ATOM 658 C C . ARG A 1 81 ? 11.336 -0.422 -7.710 1.00 63.31 81 ARG A C 1
ATOM 660 O O . ARG A 1 81 ? 12.188 0.426 -7.461 1.00 63.31 81 ARG A O 1
ATOM 667 N N . TRP A 1 82 ? 11.393 -1.223 -8.772 1.00 81.94 82 TRP A N 1
ATOM 668 C CA . TRP A 1 82 ? 12.505 -1.197 -9.714 1.00 81.94 82 TRP A CA 1
ATOM 669 C C . TRP A 1 82 ? 12.713 0.206 -10.305 1.00 81.94 82 TRP A C 1
ATOM 671 O O . TRP A 1 82 ? 13.837 0.711 -10.344 1.00 81.94 82 TRP A O 1
ATOM 681 N N . ALA A 1 83 ? 11.627 0.889 -10.695 1.00 79.25 83 ALA A N 1
ATOM 682 C CA . ALA A 1 83 ? 11.681 2.268 -11.183 1.00 79.25 83 ALA A CA 1
ATOM 683 C C . ALA A 1 83 ? 12.320 3.225 -10.160 1.00 79.25 83 ALA A C 1
ATOM 685 O O . ALA A 1 83 ? 13.124 4.090 -10.523 1.00 79.25 83 ALA A O 1
ATOM 686 N N . GLN A 1 84 ? 11.960 3.067 -8.885 1.00 68.44 84 GLN A N 1
ATOM 687 C CA . GLN A 1 84 ? 12.410 3.918 -7.786 1.00 68.44 84 GLN A CA 1
ATOM 688 C C . GLN A 1 84 ? 13.875 3.660 -7.414 1.00 68.44 84 GLN A C 1
ATOM 690 O O . GLN A 1 84 ? 14.635 4.620 -7.280 1.00 68.44 84 GLN A O 1
ATOM 695 N N . GLU A 1 85 ? 14.303 2.398 -7.341 1.00 74.31 85 GLU A N 1
ATOM 696 C CA . GLU A 1 85 ? 15.706 2.005 -7.122 1.00 74.31 85 GLU A CA 1
ATOM 697 C C . GLU A 1 85 ? 16.629 2.576 -8.207 1.00 74.31 85 GLU A C 1
ATOM 699 O O . GLU A 1 85 ? 17.720 3.077 -7.927 1.00 74.31 85 GLU A O 1
ATOM 704 N N . HIS A 1 86 ? 16.143 2.609 -9.450 1.00 80.94 86 HIS A N 1
ATOM 705 C CA . HIS A 1 86 ? 16.861 3.175 -10.592 1.00 80.94 86 HIS A CA 1
ATOM 706 C C . HIS A 1 86 ? 16.721 4.702 -10.710 1.00 80.94 86 HIS A C 1
ATOM 708 O O . HIS A 1 86 ? 17.158 5.289 -11.709 1.00 80.94 86 HIS A O 1
ATOM 714 N N . LYS A 1 87 ? 16.142 5.354 -9.689 1.00 84.31 87 LYS A N 1
ATOM 715 C CA . LYS A 1 87 ? 15.963 6.811 -9.569 1.00 84.31 87 LYS A CA 1
ATOM 716 C C . LYS A 1 87 ? 15.173 7.413 -10.739 1.00 84.31 87 LYS A C 1
ATOM 718 O O . LYS A 1 87 ? 15.472 8.503 -11.236 1.00 84.31 87 LYS A O 1
ATOM 723 N N . ILE A 1 88 ? 14.165 6.686 -11.224 1.00 84.19 88 ILE A N 1
ATOM 724 C CA . ILE A 1 88 ? 13.311 7.088 -12.344 1.00 84.19 88 ILE A CA 1
ATOM 725 C C . ILE A 1 88 ? 12.027 7.728 -11.807 1.00 84.19 88 ILE A C 1
ATOM 727 O O . ILE A 1 88 ? 11.055 7.046 -11.509 1.00 84.19 88 ILE A O 1
ATOM 731 N N . HIS A 1 89 ? 11.985 9.060 -11.742 1.00 79.88 89 HIS A N 1
ATOM 732 C CA . HIS A 1 89 ? 10.862 9.782 -11.115 1.00 79.88 89 HIS A CA 1
ATOM 733 C C . HIS A 1 89 ? 9.889 10.448 -12.099 1.00 79.88 89 HIS A C 1
ATOM 735 O O . HIS A 1 89 ? 8.913 11.084 -11.688 1.00 79.88 89 HIS A O 1
ATOM 741 N N . THR A 1 90 ? 10.140 10.352 -13.408 1.00 83.06 90 THR A N 1
ATOM 742 C CA . THR A 1 90 ? 9.294 10.960 -14.447 1.00 83.06 90 THR A CA 1
ATOM 743 C C . THR A 1 90 ? 9.107 10.033 -15.640 1.00 83.06 90 THR A C 1
ATOM 745 O O . THR A 1 90 ? 9.986 9.238 -15.977 1.00 83.06 90 THR A O 1
ATOM 748 N N . ARG A 1 91 ? 7.969 10.168 -16.333 1.00 88.88 91 ARG A N 1
ATOM 749 C CA . ARG A 1 91 ? 7.685 9.409 -17.562 1.00 88.88 91 ARG A CA 1
ATOM 750 C C . ARG A 1 91 ? 8.775 9.616 -18.620 1.00 88.88 91 ARG A C 1
ATOM 752 O O . ARG A 1 91 ? 9.123 8.686 -19.340 1.00 88.88 91 ARG A O 1
ATOM 759 N N . GLY A 1 92 ? 9.331 10.827 -18.705 1.00 89.31 92 GLY A N 1
ATOM 760 C CA . GLY A 1 92 ? 10.453 11.135 -19.593 1.00 89.31 92 GLY A CA 1
ATOM 761 C C . GLY A 1 92 ? 11.719 10.358 -19.223 1.00 89.31 92 GLY A C 1
ATOM 762 O O . GLY A 1 92 ? 12.342 9.757 -20.097 1.00 89.31 92 GLY A O 1
ATOM 763 N N . ALA A 1 93 ? 12.057 10.299 -17.930 1.00 88.25 93 ALA A N 1
ATOM 764 C CA . ALA A 1 93 ? 13.183 9.509 -17.437 1.00 88.25 93 ALA A CA 1
ATOM 765 C C . ALA A 1 93 ? 12.983 8.007 -17.696 1.00 88.25 93 ALA A C 1
ATOM 767 O O . ALA A 1 93 ? 13.923 7.347 -18.134 1.00 88.25 93 ALA A O 1
ATOM 768 N N . TRP A 1 94 ? 11.760 7.494 -17.526 1.00 91.31 94 TRP A N 1
ATOM 769 C CA . TRP A 1 94 ? 11.414 6.104 -17.838 1.00 91.31 94 TRP A CA 1
ATOM 770 C C . TRP A 1 94 ? 11.648 5.785 -19.312 1.00 91.31 94 TRP A C 1
ATOM 772 O O . TRP A 1 94 ? 12.424 4.891 -19.640 1.00 91.31 94 TRP A O 1
ATOM 782 N N . LYS A 1 95 ? 11.071 6.586 -20.218 1.00 91.94 95 LYS A N 1
ATOM 783 C CA . LYS A 1 95 ? 11.269 6.428 -21.667 1.00 91.94 95 LYS A CA 1
ATOM 784 C C . LYS A 1 95 ? 12.745 6.504 -22.061 1.00 91.94 95 LYS A C 1
ATOM 786 O O . LYS A 1 95 ? 13.201 5.719 -22.891 1.00 91.94 95 LYS A O 1
ATOM 791 N N . LYS A 1 96 ? 13.502 7.427 -21.455 1.00 92.38 96 LYS A N 1
ATOM 792 C CA . LYS A 1 96 ? 14.950 7.535 -21.671 1.00 92.38 96 LYS A CA 1
ATOM 793 C C . LYS A 1 96 ? 15.648 6.243 -21.249 1.00 92.38 96 LYS A C 1
ATOM 795 O O . LYS A 1 96 ? 16.402 5.698 -22.046 1.00 92.38 96 LYS A O 1
ATOM 800 N N . LYS A 1 97 ? 15.346 5.720 -20.057 1.00 88.81 97 LYS A N 1
ATOM 801 C CA . LYS A 1 97 ? 15.960 4.498 -19.524 1.00 88.81 97 LYS A CA 1
ATOM 802 C C . LYS A 1 97 ? 15.617 3.259 -20.350 1.00 88.81 97 LYS A C 1
ATOM 804 O O . LYS A 1 97 ? 16.532 2.523 -20.688 1.00 88.81 97 LYS A O 1
ATOM 809 N N . VAL A 1 98 ? 14.363 3.096 -20.781 1.00 88.56 98 VAL A N 1
ATOM 810 C CA . VAL A 1 98 ? 13.949 2.033 -21.723 1.00 88.56 98 VAL A CA 1
ATOM 811 C C . VAL A 1 98 ? 14.805 2.057 -22.994 1.00 88.56 98 VAL A C 1
ATOM 813 O O . VAL A 1 98 ? 15.227 1.019 -23.510 1.00 88.56 98 VAL A O 1
ATOM 816 N N . ARG A 1 99 ? 15.110 3.253 -23.506 1.00 84.62 99 ARG A N 1
ATOM 817 C CA . ARG A 1 99 ? 15.913 3.399 -24.722 1.00 84.62 99 ARG A CA 1
ATOM 818 C C . ARG A 1 99 ? 17.400 3.128 -24.493 1.00 84.62 99 ARG A C 1
ATOM 820 O O . ARG A 1 99 ? 18.020 2.561 -25.387 1.00 84.62 99 ARG A O 1
ATOM 827 N N . THR A 1 100 ? 17.949 3.513 -23.340 1.00 84.25 100 THR A N 1
ATOM 828 C CA . THR A 1 100 ? 19.403 3.535 -23.094 1.00 84.25 100 THR A CA 1
ATOM 829 C C . THR A 1 100 ? 19.942 2.381 -22.250 1.00 84.25 100 THR A C 1
ATOM 831 O O . THR A 1 100 ? 21.114 2.060 -22.378 1.00 84.25 100 THR A O 1
ATOM 834 N N . LEU A 1 101 ? 19.147 1.790 -21.353 1.00 82.81 101 LEU A N 1
ATOM 835 C CA . LEU A 1 101 ? 19.607 0.729 -20.453 1.00 82.81 101 LEU A CA 1
ATOM 836 C C . LEU A 1 101 ? 19.689 -0.602 -21.207 1.00 82.81 101 LEU A C 1
ATOM 838 O O . LEU A 1 101 ? 18.710 -1.025 -21.830 1.00 82.81 101 LEU A O 1
ATOM 842 N N . ARG A 1 102 ? 20.858 -1.243 -21.163 1.00 85.50 102 ARG A N 1
ATOM 843 C CA . ARG A 1 102 ? 21.111 -2.572 -21.727 1.00 85.50 102 ARG A CA 1
ATOM 844 C C . ARG A 1 102 ? 21.971 -3.382 -20.740 1.00 85.50 102 ARG A C 1
ATOM 846 O O . ARG A 1 102 ? 22.996 -2.849 -20.321 1.00 85.50 102 ARG A O 1
ATOM 853 N N . PRO A 1 103 ? 21.583 -4.623 -20.395 1.00 76.62 103 PRO A N 1
ATOM 854 C CA . PRO A 1 103 ? 20.304 -5.259 -20.728 1.00 76.62 103 PRO A CA 1
ATOM 855 C C . PRO A 1 103 ? 19.122 -4.573 -20.017 1.00 76.62 103 PRO A C 1
ATOM 857 O O . PRO A 1 103 ? 19.286 -3.937 -18.979 1.00 76.62 103 PRO A O 1
ATOM 860 N N . TRP A 1 104 ? 17.933 -4.648 -20.620 1.00 80.12 104 TRP A N 1
ATOM 861 C CA . TRP A 1 104 ? 16.691 -4.284 -19.932 1.00 80.12 104 TRP A CA 1
ATOM 862 C C . TRP A 1 104 ? 16.189 -5.531 -19.191 1.00 80.12 104 TRP A C 1
ATOM 864 O O . TRP A 1 104 ? 16.243 -6.594 -19.807 1.00 80.12 104 TRP A O 1
ATOM 874 N N . PRO A 1 105 ? 15.716 -5.433 -17.936 1.00 80.44 105 PRO A N 1
ATOM 875 C CA . PRO A 1 105 ? 15.221 -6.600 -17.208 1.00 80.44 105 PRO A CA 1
ATOM 876 C C . PRO A 1 105 ? 14.060 -7.282 -17.937 1.00 80.44 105 PRO A C 1
ATOM 878 O O . PRO A 1 105 ? 13.170 -6.604 -18.457 1.00 80.44 105 PRO A O 1
ATOM 881 N N . ASP A 1 106 ? 14.060 -8.611 -17.974 1.00 71.62 106 ASP A N 1
ATOM 882 C CA . ASP A 1 106 ? 13.090 -9.380 -18.762 1.00 71.62 106 ASP A CA 1
ATOM 883 C C . ASP A 1 106 ? 11.660 -9.334 -18.192 1.00 71.62 106 ASP A C 1
ATOM 885 O O . ASP A 1 106 ? 10.684 -9.435 -18.944 1.00 71.62 106 ASP A O 1
ATOM 889 N N . ASP A 1 107 ? 11.540 -9.137 -16.881 1.00 70.50 107 ASP A N 1
ATOM 890 C CA . ASP A 1 107 ? 10.305 -9.112 -16.096 1.00 70.50 107 ASP A CA 1
ATOM 891 C C . ASP A 1 107 ? 9.670 -7.712 -16.007 1.00 70.50 107 ASP A C 1
ATOM 893 O O . ASP A 1 107 ? 8.442 -7.588 -15.936 1.00 70.50 107 ASP A O 1
ATOM 897 N N . ILE A 1 108 ? 10.474 -6.645 -16.077 1.00 80.56 108 ILE A N 1
ATOM 898 C CA . ILE A 1 108 ? 9.989 -5.262 -16.006 1.00 80.56 108 ILE A CA 1
ATOM 899 C C . ILE A 1 108 ? 9.353 -4.840 -17.341 1.00 80.56 108 ILE A C 1
ATOM 901 O O . ILE A 1 108 ? 10.043 -4.723 -18.364 1.00 80.56 108 ILE A O 1
ATOM 905 N N . PRO A 1 109 ? 8.045 -4.524 -17.382 1.00 78.12 109 PRO A N 1
ATOM 906 C CA . PRO A 1 109 ? 7.393 -4.144 -18.626 1.00 78.12 109 PRO A CA 1
ATOM 907 C C . PRO A 1 109 ? 7.894 -2.788 -19.119 1.00 78.12 109 PRO A C 1
ATOM 909 O O . PRO A 1 109 ? 7.954 -1.818 -18.375 1.00 78.12 109 PRO A O 1
ATOM 912 N N . ARG A 1 110 ? 8.179 -2.670 -20.419 1.00 87.50 110 ARG A N 1
ATOM 913 C CA . ARG A 1 110 ? 8.577 -1.386 -21.031 1.00 87.50 110 ARG A CA 1
ATOM 914 C C . ARG A 1 110 ? 7.436 -0.360 -21.061 1.00 87.50 110 ARG A C 1
ATOM 916 O O . ARG A 1 110 ? 7.699 0.845 -20.996 1.00 87.50 110 ARG A O 1
ATOM 923 N N . SER A 1 111 ? 6.198 -0.852 -21.127 1.00 84.62 111 SER A N 1
ATOM 924 C CA . SER A 1 111 ? 4.951 -0.075 -21.158 1.00 84.62 111 SER A CA 1
ATOM 925 C C . SER A 1 111 ? 4.058 -0.444 -19.962 1.00 84.62 111 SER A C 1
ATOM 927 O O . SER A 1 111 ? 3.040 -1.116 -20.139 1.00 84.62 111 SER A O 1
ATOM 929 N N . PRO A 1 112 ? 4.446 -0.061 -18.731 1.00 79.38 112 PRO A N 1
ATOM 930 C CA . PRO A 1 112 ? 3.704 -0.402 -17.516 1.00 79.38 112 PRO A CA 1
ATOM 931 C C . PRO A 1 112 ? 2.287 0.189 -17.498 1.00 79.38 112 PRO A C 1
ATOM 933 O O . PRO A 1 112 ? 1.397 -0.401 -16.906 1.00 79.38 112 PRO A O 1
ATOM 936 N N . ASP A 1 113 ? 2.046 1.303 -18.193 1.00 78.50 113 ASP A N 1
ATOM 937 C CA . ASP A 1 113 ? 0.721 1.916 -18.333 1.00 78.50 113 ASP A CA 1
ATOM 938 C C . ASP A 1 113 ? -0.279 1.057 -19.115 1.00 78.50 113 ASP A C 1
ATOM 940 O O . ASP A 1 113 ? -1.482 1.162 -18.893 1.00 78.50 113 ASP A O 1
ATOM 944 N N . PHE A 1 114 ? 0.212 0.203 -20.012 1.00 79.44 114 PHE A N 1
ATOM 945 C CA . PHE A 1 114 ? -0.615 -0.751 -20.745 1.00 79.44 114 PHE A CA 1
ATOM 946 C C . PHE A 1 114 ? -0.775 -2.073 -19.985 1.00 79.44 114 PHE A C 1
ATOM 948 O O . PHE A 1 114 ? -1.862 -2.640 -19.965 1.00 79.44 114 PHE A O 1
ATOM 955 N N . ILE A 1 115 ? 0.300 -2.554 -19.352 1.00 74.06 115 ILE A N 1
ATOM 956 C CA . ILE A 1 115 ? 0.297 -3.832 -18.624 1.00 74.06 115 ILE A CA 1
ATOM 957 C C . ILE A 1 115 ? -0.504 -3.736 -17.318 1.00 74.06 115 ILE A C 1
ATOM 959 O O . ILE A 1 115 ? -1.248 -4.654 -16.999 1.00 74.06 115 ILE A O 1
ATOM 963 N N . TYR A 1 116 ? -0.418 -2.609 -16.608 1.00 63.62 116 TYR A N 1
ATOM 964 C CA . TYR A 1 116 ? -1.136 -2.350 -15.354 1.00 63.62 116 TYR A CA 1
ATOM 965 C C . TYR A 1 116 ? -2.255 -1.320 -15.561 1.00 63.62 116 TYR A C 1
ATOM 967 O O . TYR A 1 116 ? -2.365 -0.316 -14.850 1.00 63.62 116 TYR A O 1
ATOM 975 N N . ALA A 1 117 ? -3.048 -1.507 -16.620 1.00 61.94 117 ALA A N 1
ATOM 976 C CA . ALA A 1 117 ? -4.029 -0.517 -17.059 1.00 61.94 117 ALA A CA 1
ATOM 977 C C . ALA A 1 117 ? -5.054 -0.158 -15.967 1.00 61.94 117 ALA A C 1
ATOM 979 O O . ALA A 1 117 ? -5.500 0.987 -15.905 1.00 61.94 117 ALA A O 1
ATOM 980 N N . ASN A 1 118 ? -5.416 -1.105 -15.094 1.00 53.22 118 ASN A N 1
ATOM 981 C CA . ASN A 1 118 ? -6.357 -0.861 -14.000 1.00 53.22 118 ASN A CA 1
ATOM 982 C C . ASN A 1 118 ? -5.720 -0.046 -12.869 1.00 53.22 118 ASN A C 1
ATOM 984 O O . ASN A 1 118 ? -6.309 0.927 -12.405 1.00 53.22 118 ASN A O 1
ATOM 988 N N . GLU A 1 119 ? -4.491 -0.369 -12.484 1.00 54.16 119 GLU A N 1
ATOM 989 C CA . GLU A 1 119 ? -3.722 0.327 -11.455 1.00 54.16 119 GLU A CA 1
ATOM 990 C C . GLU A 1 119 ? -3.369 1.757 -11.889 1.00 54.16 119 GLU A C 1
ATOM 992 O O . GLU A 1 119 ? -3.342 2.682 -11.075 1.00 54.16 119 GLU A O 1
ATOM 997 N N . PHE A 1 120 ? -3.164 1.971 -13.193 1.00 68.44 120 PHE A N 1
ATOM 998 C CA . PHE A 1 120 ? -2.883 3.289 -13.759 1.00 68.44 120 PHE A CA 1
ATOM 999 C C . PHE A 1 120 ? -4.099 4.226 -13.803 1.00 68.44 120 PHE A C 1
ATOM 1001 O O . PHE A 1 120 ? -3.890 5.443 -13.867 1.00 68.44 120 PHE A O 1
ATOM 1008 N N . LYS A 1 121 ? -5.341 3.722 -13.705 1.00 56.97 121 LYS A N 1
ATOM 1009 C CA . LYS A 1 121 ? -6.548 4.573 -13.597 1.00 56.97 121 LYS A CA 1
ATOM 1010 C C . LYS A 1 121 ? -6.496 5.470 -12.355 1.00 56.97 121 LYS A C 1
ATOM 1012 O O . LYS A 1 121 ? -6.934 6.615 -12.405 1.00 56.97 121 LYS A O 1
ATOM 1017 N N . ASN A 1 122 ? -5.865 4.993 -11.281 1.00 46.06 122 ASN A N 1
ATOM 1018 C CA . ASN A 1 122 ? -5.785 5.683 -9.996 1.00 46.06 122 ASN A CA 1
ATOM 1019 C C . ASN A 1 122 ? -4.402 6.316 -9.782 1.00 46.06 122 ASN A C 1
ATOM 1021 O O . ASN A 1 122 ? -3.624 5.864 -8.953 1.00 46.06 122 ASN A O 1
ATOM 1025 N N . GLY A 1 123 ? -4.076 7.378 -10.528 1.00 52.16 123 GLY A N 1
ATOM 1026 C CA . GLY A 1 123 ? -2.868 8.198 -10.306 1.00 52.16 123 GLY A CA 1
ATOM 1027 C C . GLY A 1 123 ? -1.718 7.985 -11.300 1.00 52.16 123 GLY A C 1
ATOM 1028 O O . GLY A 1 123 ? -0.703 8.691 -11.228 1.00 52.16 123 GLY A O 1
ATOM 1029 N N . GLY A 1 124 ? -1.886 7.063 -12.255 1.00 75.56 124 GLY A N 1
ATOM 1030 C CA . GLY A 1 124 ? -1.055 6.892 -13.448 1.00 75.56 124 GLY A CA 1
ATOM 1031 C C . GLY A 1 124 ? 0.457 6.906 -13.208 1.00 75.56 124 GLY A C 1
ATOM 1032 O O . GLY A 1 124 ? 0.976 6.421 -12.204 1.00 75.56 124 GLY A O 1
ATOM 1033 N N . TRP A 1 125 ? 1.189 7.532 -14.132 1.00 77.81 125 TRP A N 1
ATOM 1034 C CA . TRP A 1 125 ? 2.652 7.633 -14.078 1.00 77.81 125 TRP A CA 1
ATOM 1035 C C . TRP A 1 125 ? 3.188 8.319 -12.814 1.00 77.81 125 TRP A C 1
ATOM 1037 O O . TRP A 1 125 ? 4.318 8.054 -12.410 1.00 77.81 125 TRP A O 1
ATOM 1047 N N . ALA A 1 126 ? 2.412 9.215 -12.197 1.00 71.06 126 ALA A N 1
ATOM 1048 C CA . ALA A 1 126 ? 2.819 9.866 -10.958 1.00 71.06 126 ALA A CA 1
ATOM 1049 C C . ALA A 1 126 ? 2.850 8.860 -9.804 1.00 71.06 126 ALA A C 1
ATOM 1051 O O . ALA A 1 126 ? 3.855 8.777 -9.101 1.00 71.06 126 ALA A O 1
ATOM 1052 N N . ARG A 1 127 ? 1.790 8.059 -9.660 1.00 66.06 127 ARG A N 1
ATOM 1053 C CA . ARG A 1 127 ? 1.718 7.000 -8.653 1.00 66.06 127 ARG A CA 1
ATOM 1054 C C . ARG A 1 127 ? 2.752 5.907 -8.914 1.00 66.06 127 ARG A C 1
ATOM 1056 O O . ARG A 1 127 ? 3.453 5.528 -7.985 1.00 66.06 127 ARG A O 1
ATOM 1063 N N . PHE A 1 128 ? 2.903 5.481 -10.166 1.00 70.81 128 PHE A N 1
ATOM 1064 C CA . PHE A 1 128 ? 3.829 4.416 -10.551 1.00 70.81 128 PHE A CA 1
ATOM 1065 C C . PHE A 1 128 ? 5.313 4.768 -10.326 1.00 70.81 128 PHE A C 1
ATOM 1067 O O . PHE A 1 128 ? 6.075 3.918 -9.879 1.00 70.81 128 PHE A O 1
ATOM 1074 N N . LEU A 1 129 ? 5.744 6.008 -10.599 1.00 77.12 129 LEU A N 1
ATOM 1075 C CA . LEU A 1 129 ? 7.173 6.386 -10.557 1.00 77.12 129 LEU A CA 1
ATOM 1076 C C . LEU A 1 129 ? 7.622 7.098 -9.281 1.00 77.12 129 LEU A C 1
ATOM 1078 O O . LEU A 1 129 ? 8.817 7.188 -9.004 1.00 77.12 129 LEU A O 1
ATOM 1082 N N . ARG A 1 130 ? 6.683 7.698 -8.551 1.00 62.28 130 ARG A N 1
ATOM 1083 C CA . ARG A 1 130 ? 6.995 8.486 -7.351 1.00 62.28 130 ARG A CA 1
ATOM 1084 C C . ARG A 1 130 ? 6.421 7.883 -6.085 1.00 62.28 130 ARG A C 1
ATOM 1086 O O . ARG A 1 130 ? 6.737 8.389 -5.019 1.00 62.28 130 ARG A O 1
ATOM 1093 N N . GLY A 1 131 ? 5.579 6.852 -6.211 1.00 57.12 131 GLY A N 1
ATOM 1094 C CA . GLY A 1 131 ? 4.865 6.286 -5.079 1.00 57.12 131 GLY A CA 1
ATOM 1095 C C . GLY A 1 131 ? 4.115 7.374 -4.322 1.00 57.12 131 GLY A C 1
ATOM 1096 O O . GLY A 1 131 ? 4.406 7.564 -3.155 1.00 57.12 131 GLY A O 1
ATOM 1097 N N . GLN A 1 132 ? 3.253 8.137 -5.014 1.00 42.62 132 GLN A N 1
ATOM 1098 C CA . GLN A 1 132 ? 2.216 9.053 -4.492 1.00 42.62 132 GLN A CA 1
ATOM 1099 C C . GLN A 1 132 ? 1.837 10.074 -5.582 1.00 42.62 132 GLN A C 1
ATOM 1101 O O . GLN A 1 132 ? 2.693 10.765 -6.140 1.00 42.62 132 GLN A O 1
ATOM 1106 N N . ALA A 1 133 ? 0.542 10.209 -5.877 1.00 33.41 133 ALA A N 1
ATOM 1107 C CA . ALA A 1 133 ? 0.020 11.381 -6.573 1.00 33.41 133 ALA A CA 1
ATOM 1108 C C . ALA A 1 133 ? -0.404 12.432 -5.531 1.00 33.41 133 ALA A C 1
ATOM 1110 O O . ALA A 1 133 ? -1.050 12.103 -4.537 1.00 33.41 133 ALA A O 1
ATOM 1111 N N . LYS A 1 134 ? -0.052 13.706 -5.757 1.00 32.41 134 LYS A N 1
ATOM 1112 C CA . LYS A 1 134 ? -0.647 14.843 -5.035 1.00 32.41 134 LYS A CA 1
ATOM 1113 C C . LYS A 1 134 ? -2.153 14.833 -5.318 1.00 32.41 134 LYS A C 1
ATOM 1115 O O . LYS A 1 134 ? -2.541 15.136 -6.441 1.00 32.41 134 LYS A O 1
ATOM 1120 N N . GLY A 1 135 ? -2.967 14.475 -4.328 1.00 38.53 135 GLY A N 1
ATOM 1121 C CA . GLY A 1 135 ? -4.429 14.520 -4.433 1.00 38.53 135 GLY A CA 1
ATOM 1122 C C . GLY A 1 135 ? -5.162 13.348 -3.786 1.00 38.53 135 GLY A C 1
ATOM 1123 O O . GLY A 1 135 ? -6.330 13.504 -3.449 1.00 38.53 135 GLY A O 1
ATOM 1124 N N . ASP A 1 136 ? -4.495 12.219 -3.531 1.00 36.44 136 ASP A N 1
ATOM 1125 C CA . ASP A 1 136 ? -5.101 11.162 -2.718 1.00 36.44 136 ASP A CA 1
ATOM 1126 C C . ASP A 1 136 ? -5.164 11.642 -1.266 1.00 36.44 136 ASP A C 1
ATOM 1128 O O . ASP A 1 136 ? -4.131 11.900 -0.642 1.00 36.44 136 ASP A O 1
ATOM 1132 N N . ALA A 1 137 ? -6.383 11.801 -0.741 1.00 40.94 137 ALA A N 1
ATOM 1133 C CA . ALA A 1 137 ? -6.615 12.063 0.673 1.00 40.94 137 ALA A CA 1
ATOM 1134 C C . ALA A 1 137 ? -5.789 11.061 1.490 1.00 40.94 137 ALA A C 1
ATOM 1136 O O . ALA A 1 137 ? -5.989 9.846 1.371 1.00 40.94 137 ALA A O 1
ATOM 1137 N N . ARG A 1 138 ? -4.809 11.605 2.226 1.00 42.28 138 ARG A N 1
ATOM 1138 C CA . ARG A 1 138 ? -3.934 10.907 3.172 1.00 42.28 138 ARG A CA 1
ATOM 1139 C C . ARG A 1 138 ? -4.753 9.850 3.914 1.00 42.28 138 ARG A C 1
ATOM 1141 O O . ARG A 1 138 ? -5.756 10.212 4.514 1.00 42.28 138 ARG A O 1
ATOM 1148 N N . GLN A 1 139 ? -4.278 8.602 3.944 1.00 48.97 139 GLN A N 1
ATOM 1149 C CA . GLN A 1 139 ? -4.544 7.772 5.119 1.00 48.97 139 GLN A CA 1
ATOM 1150 C C . GLN A 1 139 ? -4.074 8.590 6.316 1.00 48.97 139 GLN A C 1
ATOM 1152 O O . GLN A 1 139 ? -2.926 9.064 6.306 1.00 48.97 139 GLN A O 1
ATOM 1157 N N . SER A 1 140 ? -4.949 8.849 7.280 1.00 54.59 140 SER A N 1
ATOM 1158 C CA . SER A 1 140 ? -4.507 9.567 8.466 1.00 54.59 140 SER A CA 1
ATOM 1159 C C . SER A 1 140 ? -3.450 8.723 9.190 1.00 54.59 140 SER A C 1
ATOM 1161 O O . SER A 1 140 ? -3.418 7.494 9.093 1.00 54.59 140 SER A O 1
ATOM 1163 N N . ARG A 1 141 ? -2.511 9.383 9.876 1.00 52.75 141 ARG A N 1
ATOM 1164 C CA . ARG A 1 141 ? -1.455 8.689 10.628 1.00 52.75 141 ARG A CA 1
ATOM 1165 C C . ARG A 1 141 ? -2.068 7.691 11.620 1.00 52.75 141 ARG A C 1
ATOM 1167 O O . ARG A 1 141 ? -1.581 6.570 11.717 1.00 52.75 141 ARG A O 1
ATOM 1174 N N . ILE A 1 142 ? -3.192 8.060 12.235 1.00 60.09 142 ILE A N 1
ATOM 1175 C CA . ILE A 1 142 ? -3.944 7.217 13.162 1.00 60.09 142 ILE A CA 1
ATOM 1176 C C . ILE A 1 142 ? -4.579 5.986 12.491 1.00 60.09 142 ILE A C 1
ATOM 1178 O O . ILE A 1 142 ? -4.443 4.893 13.029 1.00 60.09 142 ILE A O 1
ATOM 1182 N N . GLU A 1 143 ? -5.163 6.099 11.291 1.00 62.84 143 GLU A N 1
ATOM 1183 C CA . GLU A 1 143 ? -5.668 4.937 10.529 1.00 62.84 143 GLU A CA 1
ATOM 1184 C C . GLU A 1 143 ? -4.554 3.927 10.217 1.00 62.84 143 GLU A C 1
ATOM 1186 O O . GLU A 1 143 ? -4.751 2.714 10.298 1.00 62.84 143 GLU A O 1
ATOM 1191 N N . ALA A 1 144 ? -3.365 4.422 9.856 1.00 58.44 144 ALA A N 1
ATOM 1192 C CA . ALA A 1 144 ? -2.214 3.568 9.588 1.00 58.44 144 ALA A CA 1
ATOM 1193 C C . ALA A 1 144 ? -1.707 2.880 10.867 1.00 58.44 144 ALA A C 1
ATOM 1195 O O . ALA A 1 144 ? -1.420 1.682 10.835 1.00 58.44 144 ALA A O 1
ATOM 1196 N N . CYS A 1 145 ? -1.625 3.621 11.978 1.00 58.31 145 CYS A N 1
ATOM 1197 C CA . CYS A 1 145 ? -1.208 3.101 13.280 1.00 58.31 145 CYS A CA 1
ATOM 1198 C C . CYS A 1 145 ? -2.160 2.018 13.789 1.00 58.31 145 CYS A C 1
ATOM 1200 O O . CYS A 1 145 ? -1.704 0.926 14.115 1.00 58.31 145 CYS A O 1
ATOM 1202 N N . VAL A 1 146 ? -3.468 2.284 13.791 1.00 62.75 146 VAL A N 1
ATOM 1203 C CA . VAL A 1 146 ? -4.476 1.334 14.274 1.00 62.75 146 VAL A CA 1
ATOM 1204 C C . VAL A 1 146 ? -4.433 0.041 13.473 1.00 62.75 146 VAL A C 1
ATOM 1206 O O . VAL A 1 146 ? -4.306 -1.038 14.044 1.00 62.75 146 VAL A O 1
ATOM 1209 N N . ARG A 1 147 ? -4.461 0.136 12.142 1.00 64.06 147 ARG A N 1
ATOM 1210 C CA . ARG A 1 147 ? -4.427 -1.045 11.278 1.00 64.06 147 ARG A CA 1
ATOM 1211 C C . ARG A 1 147 ? -3.180 -1.895 11.528 1.00 64.06 147 ARG A C 1
ATOM 1213 O O . ARG A 1 147 ? -3.293 -3.105 11.685 1.00 64.06 147 ARG A O 1
ATOM 1220 N N . ASN A 1 148 ? -1.996 -1.280 11.548 1.00 58.62 148 ASN A N 1
ATOM 1221 C CA . ASN A 1 148 ? -0.747 -2.022 11.737 1.00 58.62 148 ASN A CA 1
ATOM 1222 C C . ASN A 1 148 ? -0.690 -2.687 13.118 1.00 58.62 148 ASN A C 1
ATOM 1224 O O . ASN A 1 148 ? -0.229 -3.820 13.226 1.00 58.62 148 ASN A O 1
ATOM 1228 N N . ALA A 1 149 ? -1.177 -2.002 14.153 1.00 60.34 149 ALA A N 1
ATOM 1229 C CA . ALA A 1 149 ? -1.156 -2.523 15.509 1.00 60.34 149 ALA A CA 1
ATOM 1230 C C . ALA A 1 149 ? -2.137 -3.689 15.699 1.00 60.34 149 ALA A C 1
ATOM 1232 O O . ALA A 1 149 ? -1.786 -4.679 16.330 1.00 60.34 149 ALA A O 1
ATOM 1233 N N . VAL A 1 150 ? -3.320 -3.631 15.079 1.00 61.78 150 VAL A N 1
ATOM 1234 C CA . VAL A 1 150 ? -4.264 -4.758 15.068 1.00 61.78 150 VAL A CA 1
ATOM 1235 C C . VAL A 1 150 ? -3.688 -5.943 14.282 1.00 61.78 150 VAL A C 1
ATOM 1237 O O . VAL A 1 150 ? -3.769 -7.082 14.734 1.00 61.78 150 VAL A O 1
ATOM 1240 N N . VAL A 1 151 ? -3.024 -5.700 13.147 1.00 60.56 151 VAL A N 1
ATOM 1241 C CA . VAL A 1 151 ? -2.368 -6.784 12.396 1.00 60.56 151 VAL A CA 1
ATOM 1242 C C . VAL A 1 151 ? -1.303 -7.493 13.235 1.00 60.56 151 VAL A C 1
ATOM 1244 O O . VAL A 1 151 ? -1.293 -8.723 13.298 1.00 60.56 151 VAL A O 1
ATOM 1247 N N . ALA A 1 152 ? -0.459 -6.715 13.919 1.00 55.03 152 ALA A N 1
ATOM 1248 C CA . ALA A 1 152 ? 0.585 -7.227 14.799 1.00 55.03 152 ALA A CA 1
ATOM 1249 C C . ALA A 1 152 ? 0.016 -7.982 16.014 1.00 55.03 152 ALA A C 1
ATOM 1251 O O . ALA A 1 152 ? 0.490 -9.068 16.333 1.00 55.03 152 ALA A O 1
ATOM 1252 N N . ALA A 1 153 ? -1.020 -7.443 16.663 1.00 55.94 153 ALA A N 1
ATOM 1253 C CA . ALA A 1 153 ? -1.581 -8.009 17.890 1.00 55.94 153 ALA A CA 1
ATOM 1254 C C . ALA A 1 153 ? -2.278 -9.365 17.689 1.00 55.94 153 ALA A C 1
ATOM 1256 O O . ALA A 1 153 ? -2.292 -10.179 18.609 1.00 55.94 153 ALA A O 1
ATOM 1257 N N . PHE A 1 154 ? -2.850 -9.621 16.507 1.00 57.03 154 PHE A N 1
ATOM 1258 C CA . PHE A 1 154 ? -3.668 -10.819 16.261 1.00 57.03 154 PHE A CA 1
ATOM 1259 C C . PHE A 1 154 ? -3.080 -11.789 15.225 1.00 57.03 154 PHE A C 1
ATOM 1261 O O . PHE A 1 154 ? -3.772 -12.713 14.802 1.00 57.03 154 PHE A O 1
ATOM 1268 N N . GLY A 1 155 ? -1.826 -11.595 14.794 1.00 48.94 155 GLY A N 1
ATOM 1269 C CA . GLY A 1 155 ? -1.141 -12.511 13.867 1.00 48.94 155 GLY A CA 1
ATOM 1270 C C . GLY A 1 155 ? -1.843 -12.667 12.510 1.00 48.94 155 GLY A C 1
ATOM 1271 O O . GLY A 1 155 ? -1.797 -13.731 11.894 1.00 48.94 155 GLY A O 1
ATOM 1272 N N . SER A 1 156 ? -2.540 -11.624 12.060 1.00 47.56 156 SER A N 1
ATOM 1273 C CA . SER A 1 156 ? -3.433 -11.679 10.900 1.00 47.56 156 SER A CA 1
ATOM 1274 C C . SER A 1 156 ? -2.720 -11.465 9.561 1.00 47.56 156 SER A C 1
ATOM 1276 O O . SER A 1 156 ? -1.671 -10.824 9.476 1.00 47.56 156 SER A O 1
ATOM 1278 N N . LYS A 1 157 ? -3.325 -11.947 8.465 1.00 44.91 157 LYS A N 1
ATOM 1279 C CA . LYS A 1 157 ? -2.975 -11.490 7.112 1.00 44.91 157 LYS A CA 1
ATOM 1280 C C . LYS A 1 157 ? -3.640 -10.136 6.872 1.00 44.91 157 LYS A C 1
ATOM 1282 O O . LYS A 1 157 ? -4.862 -10.026 6.892 1.00 44.91 157 LYS A O 1
ATOM 1287 N N . ALA A 1 158 ? -2.846 -9.103 6.607 1.00 47.28 158 ALA A N 1
ATOM 1288 C CA . ALA A 1 158 ? -3.379 -7.865 6.052 1.00 47.28 158 ALA A CA 1
ATOM 1289 C C . ALA A 1 158 ? -3.908 -8.154 4.636 1.00 47.28 158 ALA A C 1
ATOM 1291 O O . ALA A 1 158 ? -3.116 -8.412 3.726 1.00 47.28 158 ALA A O 1
ATOM 1292 N N . LEU A 1 159 ? -5.231 -8.140 4.459 1.00 47.97 159 LEU A N 1
ATOM 1293 C CA . LEU A 1 159 ? -5.839 -8.159 3.130 1.00 47.97 159 LEU A CA 1
ATOM 1294 C C . LEU A 1 159 ? -5.491 -6.860 2.389 1.00 47.97 159 LEU A C 1
ATOM 1296 O O . LEU A 1 159 ? -5.232 -5.821 2.999 1.00 47.97 159 LEU A O 1
ATOM 1300 N N . ASP A 1 160 ? -5.384 -6.982 1.068 1.00 44.97 160 ASP A N 1
ATOM 1301 C CA . ASP A 1 160 ? -4.727 -6.067 0.134 1.00 44.97 160 ASP A CA 1
ATOM 1302 C C . ASP A 1 160 ? -4.772 -4.570 0.520 1.00 44.97 160 ASP A C 1
ATOM 1304 O O . ASP A 1 160 ? -5.799 -3.894 0.500 1.00 44.97 160 ASP A O 1
ATOM 1308 N N . HIS A 1 161 ? -3.583 -4.031 0.797 1.00 43.53 161 HIS A N 1
ATOM 1309 C CA . HIS A 1 161 ? -3.271 -2.638 1.118 1.00 43.53 161 HIS A CA 1
ATOM 1310 C C . HIS A 1 161 ? -3.801 -1.578 0.127 1.00 43.53 161 HIS A C 1
ATOM 1312 O O . HIS A 1 161 ? -3.804 -0.389 0.475 1.00 43.53 161 HIS A O 1
ATOM 1318 N N . ASN A 1 162 ? -4.232 -1.970 -1.078 1.00 42.47 162 ASN A N 1
ATOM 1319 C CA . ASN A 1 162 ? -4.824 -1.080 -2.082 1.00 42.47 162 ASN A CA 1
ATOM 1320 C C . ASN A 1 162 ? -6.344 -1.231 -2.258 1.00 42.47 162 ASN A C 1
ATOM 1322 O O . ASN A 1 162 ? -6.947 -0.365 -2.899 1.00 42.47 162 ASN A O 1
ATOM 1326 N N . GLN A 1 163 ? -6.984 -2.247 -1.670 1.00 54.78 163 GLN A N 1
ATOM 1327 C CA . GLN A 1 163 ? -8.431 -2.436 -1.759 1.00 54.78 163 GLN A CA 1
ATOM 1328 C C . GLN A 1 163 ? -9.141 -1.601 -0.688 1.00 54.78 163 GLN A C 1
ATOM 1330 O O . GLN A 1 163 ? -9.643 -2.089 0.315 1.00 54.78 163 GLN A O 1
ATOM 1335 N N . ARG A 1 164 ? -9.161 -0.282 -0.901 1.00 65.38 164 ARG A N 1
ATOM 1336 C CA . ARG A 1 164 ? -9.952 0.650 -0.079 1.00 65.38 164 ARG A CA 1
ATOM 1337 C C . ARG A 1 164 ? -11.365 0.831 -0.590 1.00 65.38 164 ARG A C 1
ATOM 1339 O O . ARG A 1 164 ? -12.056 1.701 -0.087 1.00 65.38 164 ARG A O 1
ATOM 1346 N N . VAL A 1 165 ? -11.758 0.098 -1.622 1.00 77.81 165 VAL A N 1
ATOM 1347 C CA . VAL A 1 165 ? -13.094 0.162 -2.200 1.00 77.81 165 VAL A CA 1
ATOM 1348 C C . VAL A 1 165 ? -13.705 -1.224 -2.096 1.00 77.81 165 VAL A C 1
ATOM 1350 O O . VAL A 1 165 ? -13.144 -2.190 -2.611 1.00 77.81 165 VAL A O 1
ATOM 1353 N N . VAL A 1 166 ? -14.830 -1.303 -1.400 1.00 76.50 166 VAL A N 1
ATOM 1354 C CA . VAL A 1 166 ? -15.621 -2.521 -1.209 1.00 76.50 166 VAL A CA 1
ATOM 1355 C C . VAL A 1 166 ? -17.012 -2.301 -1.782 1.00 76.50 166 VAL A C 1
ATOM 1357 O O . VAL A 1 166 ? -17.509 -1.174 -1.813 1.00 76.50 166 VAL A O 1
ATOM 1360 N N . THR A 1 167 ? -17.634 -3.371 -2.262 1.00 83.00 167 THR A N 1
ATOM 1361 C CA . THR A 1 167 ? -18.983 -3.306 -2.833 1.00 83.00 167 THR A CA 1
ATOM 1362 C C . THR A 1 167 ? -19.995 -3.662 -1.749 1.00 83.00 167 THR A C 1
ATOM 1364 O O . THR A 1 167 ? -19.870 -4.711 -1.122 1.00 83.00 167 THR A O 1
ATOM 1367 N N . GLY A 1 168 ? -20.959 -2.772 -1.503 1.00 82.94 168 GLY A N 1
ATOM 1368 C CA . GLY A 1 168 ? -22.091 -3.022 -0.606 1.00 82.94 168 GLY A CA 1
ATOM 1369 C C . GLY A 1 168 ? -23.217 -3.806 -1.287 1.00 82.94 168 GLY A C 1
ATOM 1370 O O . GLY A 1 168 ? -23.199 -4.002 -2.504 1.00 82.94 168 GLY A O 1
ATOM 1371 N N . ALA A 1 169 ? -24.223 -4.225 -0.516 1.00 78.00 169 ALA A N 1
ATOM 1372 C CA . ALA A 1 169 ? -25.320 -5.069 -0.999 1.00 78.00 169 ALA A CA 1
ATOM 1373 C C . ALA A 1 169 ? -26.154 -4.388 -2.095 1.00 78.00 169 ALA A C 1
ATOM 1375 O O . ALA A 1 169 ? -26.665 -5.041 -3.002 1.00 78.00 169 ALA A O 1
ATOM 1376 N N . SER A 1 170 ? -26.231 -3.057 -2.065 1.00 79.94 170 SER A N 1
ATOM 1377 C CA . SER A 1 170 ? -26.858 -2.241 -3.106 1.00 79.94 170 SER A CA 1
ATOM 1378 C C . SER A 1 170 ? -26.086 -2.194 -4.434 1.00 79.94 170 SER A C 1
ATOM 1380 O O . SER A 1 170 ? -26.520 -1.516 -5.366 1.00 79.94 170 SER A O 1
ATOM 1382 N N . GLY A 1 171 ? -24.925 -2.854 -4.528 1.00 78.88 171 GLY A N 1
ATOM 1383 C CA . GLY A 1 171 ? -23.999 -2.757 -5.661 1.00 78.88 171 GLY A CA 1
ATOM 1384 C C . GLY A 1 171 ? -23.178 -1.464 -5.667 1.00 78.88 171 GLY A C 1
ATOM 1385 O O . GLY A 1 171 ? -22.432 -1.203 -6.609 1.00 78.88 171 GLY A O 1
ATOM 1386 N N . LYS A 1 172 ? -23.309 -0.630 -4.629 1.00 79.12 172 LYS A N 1
ATOM 1387 C CA . LYS A 1 172 ? -22.561 0.617 -4.500 1.00 79.12 172 LYS A CA 1
ATOM 13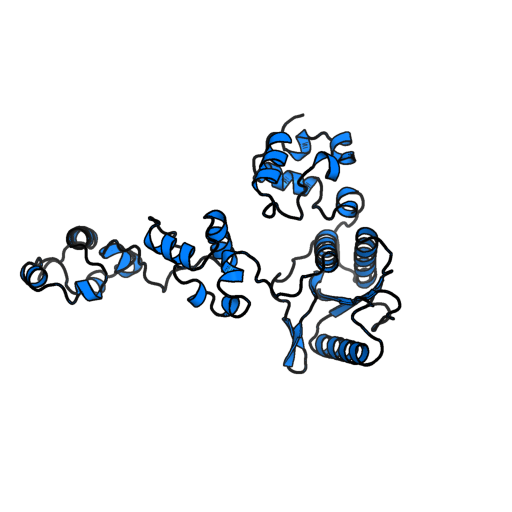88 C C . LYS A 1 172 ? -21.134 0.359 -4.022 1.00 79.12 172 LYS A C 1
ATOM 1390 O O . LYS A 1 172 ? -20.909 -0.342 -3.040 1.00 79.12 172 LYS A O 1
ATOM 1395 N N . GLU A 1 173 ? -20.182 1.025 -4.663 1.00 83.88 173 GLU A N 1
ATOM 1396 C CA . GLU A 1 173 ? -18.790 1.063 -4.225 1.00 83.88 173 GLU A CA 1
ATOM 1397 C C . GLU A 1 173 ? -18.595 2.065 -3.075 1.00 83.88 173 GLU A C 1
ATOM 1399 O O . GLU A 1 173 ? -18.919 3.255 -3.184 1.00 83.88 173 GLU A O 1
ATOM 1404 N N . TRP A 1 174 ? -18.040 1.586 -1.964 1.00 83.25 174 TRP A N 1
ATOM 1405 C CA . TRP A 1 174 ? -17.736 2.377 -0.778 1.00 83.25 174 TRP A CA 1
ATOM 1406 C C . TRP A 1 174 ? -16.247 2.415 -0.513 1.00 83.25 174 TRP A C 1
ATOM 1408 O O . TRP A 1 174 ? -15.592 1.378 -0.434 1.00 83.25 174 TRP A O 1
ATOM 1418 N N . ARG A 1 175 ? -15.725 3.625 -0.298 1.00 81.00 175 ARG A N 1
ATOM 1419 C CA . ARG A 1 175 ? -14.362 3.795 0.193 1.00 81.00 175 ARG A CA 1
ATOM 1420 C C . ARG A 1 175 ? -14.303 3.551 1.701 1.00 81.00 175 ARG A C 1
ATOM 1422 O O . ARG A 1 175 ? -15.111 4.152 2.408 1.00 81.00 175 ARG A O 1
ATOM 1429 N N . VAL A 1 176 ? -13.348 2.748 2.161 1.00 83.06 176 VAL A N 1
ATOM 1430 C CA . VAL A 1 176 ? -13.109 2.407 3.573 1.00 83.06 176 VAL A CA 1
ATOM 1431 C C . VAL A 1 176 ? -11.684 2.747 4.017 1.00 83.06 176 VAL A C 1
ATOM 1433 O O . VAL A 1 176 ? -10.780 2.866 3.178 1.00 83.06 176 VAL A O 1
ATOM 1436 N N . ASP A 1 177 ? -11.479 2.920 5.323 1.00 76.12 177 ASP A N 1
ATOM 1437 C CA . ASP A 1 177 ? -10.189 3.373 5.869 1.00 76.12 177 ASP A CA 1
ATOM 1438 C C . ASP A 1 177 ? -9.183 2.229 6.045 1.00 76.12 177 ASP A C 1
ATOM 1440 O O . ASP A 1 177 ? -7.981 2.401 5.797 1.00 76.12 177 ASP A O 1
ATOM 1444 N N . GLY A 1 178 ? -9.670 1.036 6.389 1.00 75.06 178 GLY A N 1
ATOM 1445 C CA . GLY A 1 178 ? -8.871 -0.179 6.447 1.00 75.06 178 GLY A CA 1
ATOM 1446 C C . GLY A 1 178 ? -9.714 -1.448 6.413 1.00 75.06 178 GLY A C 1
ATOM 1447 O O . GLY A 1 178 ? -10.872 -1.452 6.814 1.00 75.06 178 GLY A O 1
ATOM 1448 N N . ILE A 1 179 ? -9.100 -2.532 5.946 1.00 73.06 179 ILE A N 1
ATOM 1449 C CA . ILE A 1 179 ? -9.637 -3.891 6.031 1.00 73.06 179 ILE A CA 1
ATOM 1450 C C . ILE A 1 179 ? -8.578 -4.736 6.730 1.00 73.06 179 ILE A C 1
ATOM 1452 O O . ILE A 1 179 ? -7.385 -4.626 6.426 1.00 73.06 179 ILE A O 1
ATOM 1456 N N . ILE A 1 180 ? -9.006 -5.542 7.690 1.00 70.19 180 ILE A N 1
ATOM 1457 C CA . ILE A 1 180 ? -8.172 -6.493 8.424 1.00 70.19 180 ILE A CA 1
ATOM 1458 C C . ILE A 1 180 ? -8.853 -7.862 8.405 1.00 70.19 180 ILE A C 1
ATOM 1460 O O . ILE A 1 180 ? -10.075 -7.939 8.300 1.00 70.19 180 ILE A O 1
ATOM 1464 N N . GLN A 1 181 ? -8.076 -8.938 8.529 1.00 62.66 181 GLN A N 1
ATOM 1465 C CA . GLN A 1 181 ? -8.625 -10.285 8.664 1.00 62.66 181 GLN A CA 1
ATOM 1466 C C . GLN A 1 181 ? -8.225 -10.902 10.003 1.00 62.66 181 GLN A C 1
ATOM 1468 O O . GLN A 1 181 ? -7.131 -11.441 10.119 1.00 62.66 181 GLN A O 1
ATOM 1473 N N . VAL A 1 182 ? -9.089 -10.862 11.013 1.00 55.62 182 VAL A N 1
ATOM 1474 C CA . VAL A 1 182 ? -8.793 -11.434 12.339 1.00 55.62 182 VAL A CA 1
ATOM 1475 C C . VAL A 1 182 ? -9.537 -12.759 12.478 1.00 55.62 182 VAL A C 1
ATOM 1477 O O . VAL A 1 182 ? -10.746 -12.806 12.292 1.00 55.62 182 VAL A O 1
ATOM 1480 N N . TRP A 1 183 ? -8.813 -13.851 12.746 1.00 54.25 183 TRP A N 1
ATOM 1481 C CA . TRP A 1 183 ? -9.379 -15.203 12.930 1.00 54.25 183 TRP A CA 1
ATOM 1482 C C . TRP A 1 183 ? -10.305 -15.676 11.798 1.00 54.25 183 TRP A C 1
ATOM 1484 O O . TRP A 1 183 ? -11.326 -16.318 12.019 1.00 54.25 183 TRP A O 1
ATOM 1494 N N . GLY A 1 184 ? -9.944 -15.344 10.556 1.00 54.41 184 GLY A N 1
ATOM 1495 C CA . GLY A 1 184 ? -10.725 -15.701 9.370 1.00 54.41 184 GLY A CA 1
ATOM 1496 C C . GLY A 1 184 ? -11.883 -14.749 9.059 1.00 54.41 184 GLY A C 1
ATOM 1497 O O . GLY A 1 184 ? -12.434 -14.843 7.967 1.00 54.41 184 GLY A O 1
ATOM 1498 N N . LEU A 1 185 ? -12.198 -13.801 9.948 1.00 57.94 185 LEU A N 1
ATOM 1499 C CA . LEU A 1 185 ? -13.227 -12.783 9.748 1.00 57.94 185 LEU A CA 1
ATOM 1500 C C . LEU A 1 185 ? -12.654 -11.553 9.047 1.00 57.94 185 LEU A C 1
ATOM 1502 O O . LEU A 1 185 ? -11.641 -11.007 9.483 1.00 57.94 185 LEU A O 1
ATOM 1506 N N . GLU A 1 186 ? -13.322 -11.086 7.996 1.00 69.81 186 GLU A N 1
ATOM 1507 C CA . GLU A 1 186 ? -12.984 -9.834 7.321 1.00 69.81 186 GLU A CA 1
ATOM 1508 C C . GLU A 1 186 ? -13.690 -8.658 8.007 1.00 69.81 186 GLU A C 1
ATOM 1510 O O . GLU A 1 186 ? -14.919 -8.562 8.034 1.00 69.81 186 GLU A O 1
ATOM 1515 N N . ILE A 1 187 ? -12.895 -7.758 8.586 1.00 75.06 187 ILE A N 1
ATOM 1516 C CA . ILE A 1 187 ? -13.377 -6.614 9.358 1.00 75.06 187 ILE A CA 1
ATOM 1517 C C . ILE A 1 187 ? -12.936 -5.330 8.661 1.00 75.06 187 ILE A C 1
ATOM 1519 O O . ILE A 1 187 ? -11.754 -5.113 8.385 1.00 75.06 187 ILE A O 1
ATOM 1523 N N . ILE A 1 188 ? -13.897 -4.451 8.414 1.00 83.19 188 ILE A N 1
ATOM 1524 C CA . ILE A 1 188 ? -13.684 -3.077 7.980 1.00 83.19 188 ILE A CA 1
ATOM 1525 C C . ILE A 1 188 ? -13.477 -2.206 9.219 1.00 83.19 188 ILE A C 1
ATOM 1527 O O . ILE A 1 188 ? -14.307 -2.198 10.128 1.00 83.19 188 ILE A O 1
ATOM 1531 N N . LEU A 1 189 ? -12.388 -1.441 9.217 1.00 81.12 189 LEU A N 1
ATOM 1532 C CA . LEU A 1 189 ? -12.103 -0.401 10.197 1.00 81.12 189 LEU A CA 1
ATOM 1533 C C . LEU A 1 189 ? -12.369 0.973 9.584 1.00 81.12 189 LEU A C 1
ATOM 1535 O O . LEU A 1 189 ? -11.858 1.285 8.506 1.00 81.12 189 LEU A O 1
ATOM 1539 N N . GLU A 1 190 ? -13.120 1.801 10.300 1.00 86.00 190 GLU A N 1
ATOM 1540 C CA . GLU A 1 190 ? -13.405 3.194 9.938 1.00 86.00 190 GLU A CA 1
ATOM 1541 C C . GLU A 1 190 ? -12.973 4.125 11.071 1.00 86.00 190 GLU A C 1
ATOM 1543 O O . GLU A 1 190 ? -13.277 3.863 12.236 1.00 86.00 190 GLU A O 1
ATOM 1548 N N . TYR A 1 191 ? -12.302 5.225 10.738 1.00 81.94 191 TYR A N 1
ATOM 1549 C CA . TYR A 1 191 ? -11.948 6.279 11.683 1.00 81.94 191 TYR A CA 1
ATOM 1550 C C . TYR A 1 191 ? -12.811 7.521 11.429 1.00 81.94 191 TYR A C 1
ATOM 1552 O O . TYR A 1 191 ? -12.580 8.286 10.494 1.00 81.94 191 TYR A O 1
ATOM 1560 N N . ASP A 1 192 ? -13.769 7.783 12.316 1.00 81.44 192 ASP A N 1
ATOM 1561 C CA . ASP A 1 192 ? -14.684 8.916 12.196 1.00 81.44 192 ASP A CA 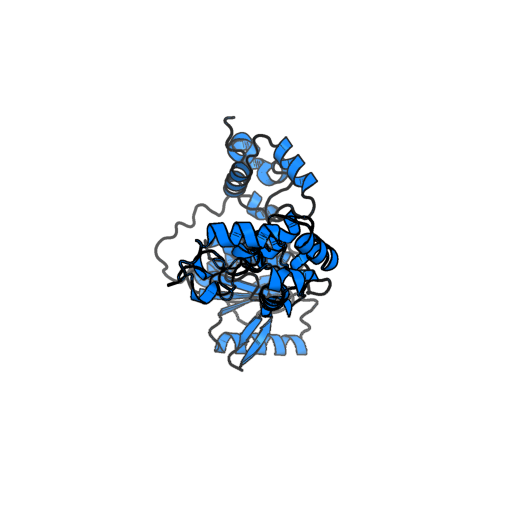1
ATOM 1562 C C . ASP A 1 192 ? -14.206 10.097 13.055 1.00 81.44 192 ASP A C 1
ATOM 1564 O O . ASP A 1 192 ? -14.482 10.186 14.256 1.00 81.44 192 ASP A O 1
ATOM 1568 N N . GLY A 1 193 ? -13.506 11.045 12.428 1.00 75.44 193 GLY A N 1
ATOM 1569 C CA . GLY A 1 193 ? -13.072 12.274 13.098 1.00 75.44 193 GLY A CA 1
ATOM 1570 C C . GLY A 1 193 ? -14.236 13.236 13.373 1.00 75.44 193 GLY A C 1
ATOM 1571 O O . GLY A 1 193 ? -14.967 13.620 12.454 1.00 75.44 193 GLY A O 1
ATOM 1572 N N . ALA A 1 194 ? -14.383 13.722 14.609 1.00 73.56 194 ALA A N 1
ATOM 1573 C CA . ALA A 1 194 ? -15.546 14.519 15.034 1.00 73.56 194 ALA A CA 1
ATOM 1574 C C . ALA A 1 194 ? -15.737 15.805 14.203 1.00 73.56 194 ALA A C 1
ATOM 1576 O O . ALA A 1 194 ? -16.857 16.263 13.970 1.00 73.56 194 ALA A O 1
ATOM 1577 N N . ARG A 1 195 ? -14.636 16.361 13.680 1.00 62.94 195 ARG A N 1
ATOM 1578 C CA . ARG A 1 195 ? -14.624 17.557 12.821 1.00 62.94 195 ARG A CA 1
ATOM 1579 C C . ARG A 1 195 ? -15.290 17.345 11.454 1.00 62.94 195 ARG A C 1
ATOM 1581 O O . ARG A 1 195 ? -15.816 18.303 10.883 1.00 62.94 195 ARG A O 1
ATOM 1588 N N . TRP A 1 1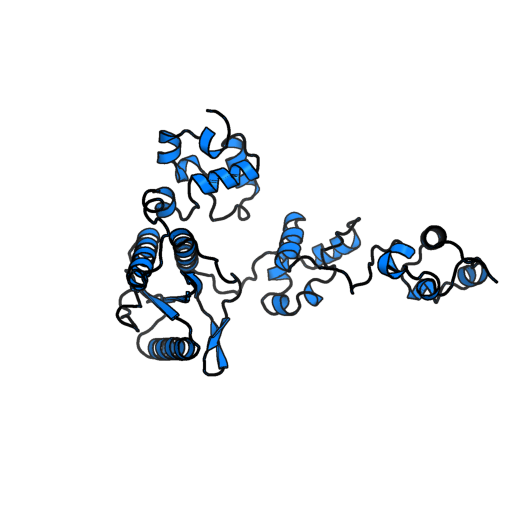96 ? -15.250 16.124 10.925 1.00 59.75 196 TRP A N 1
ATOM 1589 C CA . TRP A 1 196 ? -15.736 15.782 9.583 1.00 59.75 196 TRP A CA 1
ATOM 1590 C C . TRP A 1 196 ? -17.141 15.169 9.612 1.00 59.75 196 TRP A C 1
ATOM 1592 O O . TRP A 1 196 ? -17.903 15.326 8.658 1.00 59.75 196 TRP A O 1
ATOM 1602 N N . HIS A 1 197 ? -17.530 14.569 10.740 1.00 58.62 197 HIS A N 1
ATOM 1603 C CA . HIS A 1 197 ? -18.816 13.895 10.914 1.00 58.62 197 HIS A CA 1
ATOM 1604 C C . HIS A 1 197 ? -19.828 14.769 11.664 1.00 58.62 197 HIS A C 1
ATOM 1606 O O . HIS A 1 197 ? -20.177 14.523 12.815 1.00 58.62 197 HIS A O 1
ATOM 1612 N N . LYS A 1 198 ? -20.331 15.819 11.000 1.00 59.88 198 LYS A N 1
ATOM 1613 C CA . LYS A 1 198 ? -21.371 16.689 11.580 1.00 59.88 198 LYS A CA 1
ATOM 1614 C C . LYS A 1 198 ? -22.714 15.944 11.772 1.00 59.88 198 LYS A C 1
ATOM 1616 O O . LYS A 1 198 ? -23.053 15.085 10.953 1.00 59.88 198 LYS A O 1
ATOM 1621 N N . PRO A 1 199 ? -23.533 16.308 12.782 1.00 56.56 199 PRO A N 1
ATOM 1622 C CA . PRO A 1 199 ? -24.497 15.385 13.401 1.00 56.56 199 PRO A CA 1
ATOM 1623 C C . PRO A 1 199 ? -25.676 14.890 12.548 1.00 56.56 199 PRO A C 1
ATOM 1625 O O . PRO A 1 199 ? -26.222 13.841 12.867 1.00 56.56 199 PRO A O 1
ATOM 1628 N N . SER A 1 200 ? -26.102 15.601 11.498 1.00 58.66 200 SER A N 1
ATOM 1629 C CA . SER A 1 200 ? -27.362 15.278 10.800 1.00 58.66 200 SER A CA 1
ATOM 1630 C C . SER A 1 200 ? -27.169 14.598 9.441 1.00 58.66 200 SER A C 1
ATOM 1632 O O . SER A 1 200 ? -27.583 13.456 9.258 1.00 58.66 200 SER A O 1
ATOM 1634 N N . LYS A 1 201 ? -26.509 15.253 8.477 1.00 61.69 201 LYS A N 1
ATOM 1635 C CA . LYS A 1 201 ? -26.338 14.693 7.120 1.00 61.69 201 LYS A CA 1
ATOM 1636 C C . LYS A 1 201 ? -25.280 13.589 7.051 1.00 61.69 201 LYS A C 1
ATOM 1638 O O . LYS A 1 201 ? -25.505 12.578 6.391 1.00 61.69 201 LYS A O 1
ATOM 1643 N N . GLN A 1 202 ? -24.151 13.764 7.741 1.00 70.69 202 GLN A N 1
ATOM 1644 C CA . GLN A 1 202 ? -23.059 12.790 7.689 1.00 70.69 202 GLN A CA 1
ATOM 1645 C C . GLN A 1 202 ? -23.396 11.531 8.494 1.00 70.69 202 GLN A C 1
ATOM 1647 O O . GLN A 1 202 ? -23.116 10.433 8.036 1.00 70.69 202 GLN A O 1
ATOM 1652 N N . ARG A 1 203 ? -24.103 11.670 9.625 1.00 78.56 203 ARG A N 1
ATOM 1653 C CA . ARG A 1 203 ? -24.568 10.527 10.428 1.00 78.56 203 ARG A CA 1
ATOM 1654 C C . ARG A 1 203 ? -25.525 9.616 9.657 1.00 78.56 203 ARG A C 1
ATOM 1656 O O . ARG A 1 203 ? -25.372 8.402 9.710 1.00 78.56 203 ARG A O 1
ATOM 1663 N N . ALA A 1 204 ? -26.482 10.180 8.917 1.00 76.19 204 ALA A N 1
ATOM 1664 C CA . ALA A 1 204 ? -27.393 9.387 8.087 1.00 76.19 204 ALA A CA 1
ATOM 1665 C C . ALA A 1 204 ? -26.646 8.628 6.974 1.00 76.19 204 ALA A C 1
ATOM 1667 O O . ALA A 1 204 ? -26.968 7.478 6.677 1.00 76.19 204 ALA A O 1
ATOM 1668 N N . LEU A 1 205 ? -25.619 9.252 6.385 1.00 80.56 205 LEU A N 1
ATOM 1669 C CA . LEU A 1 205 ? -24.752 8.601 5.404 1.00 80.56 205 LEU A CA 1
ATOM 1670 C C . LEU A 1 205 ? -23.904 7.497 6.040 1.00 80.56 205 LEU A C 1
ATOM 1672 O O . LEU A 1 205 ? -23.799 6.423 5.455 1.00 80.56 205 LEU A O 1
ATOM 1676 N N . ASP A 1 206 ? -23.349 7.739 7.228 1.00 82.81 206 ASP A N 1
ATOM 1677 C CA . ASP A 1 206 ? -22.577 6.751 7.978 1.00 82.81 206 ASP A CA 1
ATOM 1678 C C . ASP A 1 206 ? -23.426 5.518 8.303 1.00 82.81 206 ASP A C 1
ATOM 1680 O O . ASP A 1 206 ? -22.988 4.403 8.038 1.00 82.81 206 ASP A O 1
ATOM 1684 N N . ILE A 1 207 ? -24.657 5.716 8.794 1.00 79.12 207 ILE A N 1
ATOM 1685 C CA . ILE A 1 207 ? -25.623 4.641 9.069 1.00 79.12 207 ILE A CA 1
ATOM 1686 C C . ILE A 1 207 ? -25.924 3.855 7.792 1.00 79.12 207 ILE A C 1
ATOM 1688 O O . ILE A 1 207 ? -25.833 2.630 7.791 1.00 79.12 207 ILE A O 1
ATOM 1692 N N . ARG A 1 208 ? -26.225 4.548 6.685 1.00 83.38 208 ARG A N 1
ATOM 1693 C CA . ARG A 1 208 ? -26.511 3.901 5.397 1.00 83.38 208 ARG A CA 1
ATOM 1694 C C . ARG A 1 208 ? -25.317 3.099 4.880 1.00 83.38 208 ARG A C 1
ATOM 1696 O O . ARG A 1 208 ? -25.510 1.987 4.409 1.00 83.38 208 ARG A O 1
ATOM 1703 N N . LYS A 1 209 ? -24.105 3.659 4.951 1.00 86.75 209 LYS A N 1
ATOM 1704 C CA . LYS A 1 209 ? -22.864 2.977 4.559 1.00 86.75 209 LYS A CA 1
ATOM 1705 C C . LYS A 1 209 ? -22.652 1.727 5.410 1.00 86.75 209 LYS A C 1
ATOM 1707 O O . LYS A 1 209 ? -22.410 0.663 4.859 1.00 86.75 209 LYS A O 1
ATOM 1712 N N . THR A 1 210 ? -22.765 1.853 6.732 1.00 83.06 210 THR A N 1
ATOM 1713 C CA . THR A 1 210 ? -22.594 0.726 7.659 1.00 83.06 210 THR A CA 1
ATOM 1714 C C . THR A 1 210 ? -23.604 -0.380 7.371 1.00 83.06 210 THR A C 1
ATOM 1716 O O . THR A 1 210 ? -23.212 -1.538 7.305 1.00 83.06 210 THR A O 1
ATOM 1719 N N . GLN A 1 211 ? -24.878 -0.039 7.159 1.00 76.62 211 GLN A N 1
ATOM 1720 C CA . GLN A 1 211 ? -25.912 -1.032 6.869 1.00 76.62 211 GLN A CA 1
ATOM 1721 C C . GLN A 1 211 ? -25.673 -1.741 5.529 1.00 76.62 211 GLN A C 1
ATOM 1723 O O . GLN A 1 211 ? -25.697 -2.962 5.480 1.00 76.62 211 GLN A O 1
ATOM 1728 N N . ASP A 1 212 ? -25.360 -0.995 4.468 1.00 75.69 212 ASP A N 1
ATOM 1729 C CA . ASP A 1 212 ? -25.138 -1.557 3.129 1.00 75.69 212 ASP A CA 1
ATOM 1730 C C . ASP A 1 212 ? -23.917 -2.494 3.060 1.00 75.69 212 ASP A C 1
ATOM 1732 O O . ASP A 1 212 ? -23.911 -3.465 2.307 1.00 75.69 212 ASP A O 1
ATOM 1736 N N . LEU A 1 213 ? -22.877 -2.212 3.852 1.00 81.56 213 LEU A N 1
ATOM 1737 C CA . LEU A 1 213 ? -21.708 -3.086 3.987 1.00 81.56 213 LEU A CA 1
ATOM 1738 C C . LEU A 1 213 ? -22.016 -4.322 4.837 1.00 81.56 213 LEU A C 1
ATOM 1740 O O . LEU A 1 213 ? -21.583 -5.419 4.494 1.00 81.56 213 LEU A O 1
ATOM 1744 N N . TRP A 1 214 ? -22.802 -4.162 5.900 1.00 73.19 214 TRP A N 1
ATOM 1745 C CA . TRP A 1 214 ? -23.246 -5.277 6.734 1.00 73.19 214 TRP A CA 1
ATOM 1746 C C . TRP A 1 214 ? -24.109 -6.269 5.954 1.00 73.19 214 TRP A C 1
ATOM 1748 O O . TRP A 1 214 ? -23.891 -7.475 6.029 1.00 73.19 214 TRP A O 1
ATOM 1758 N N . ASP A 1 215 ? -25.052 -5.763 5.160 1.00 69.94 215 ASP A N 1
ATOM 1759 C CA . ASP A 1 215 ? -25.920 -6.584 4.310 1.00 69.94 215 ASP A CA 1
ATOM 1760 C C . ASP A 1 215 ? -25.118 -7.334 3.228 1.00 69.94 215 ASP A C 1
ATOM 1762 O O . ASP A 1 215 ? -25.557 -8.372 2.739 1.00 69.94 215 ASP A O 1
ATOM 1766 N N . ALA A 1 216 ? -23.920 -6.844 2.882 1.00 71.00 216 ALA A N 1
ATOM 1767 C CA . ALA A 1 216 ? -22.959 -7.525 2.011 1.00 71.00 216 ALA A CA 1
ATOM 1768 C C . ALA A 1 216 ? -22.060 -8.542 2.742 1.00 71.00 216 ALA A C 1
ATOM 1770 O O . ALA A 1 216 ? -21.186 -9.136 2.115 1.00 71.00 216 ALA A O 1
ATOM 1771 N N . GLY A 1 217 ? -22.264 -8.755 4.046 1.00 63.00 217 GLY A N 1
ATOM 1772 C CA . GLY A 1 217 ? -21.525 -9.725 4.855 1.00 63.00 217 GLY A CA 1
ATOM 1773 C C . GLY A 1 217 ? -20.262 -9.181 5.525 1.00 63.00 217 GLY A C 1
ATOM 1774 O O . GLY A 1 217 ? -19.542 -9.951 6.156 1.00 63.00 217 GLY A O 1
ATOM 1775 N N . TRP A 1 218 ? -19.986 -7.876 5.430 1.00 75.94 218 TRP A N 1
ATOM 1776 C CA . TRP A 1 218 ? -18.837 -7.272 6.105 1.00 75.94 218 TRP A CA 1
ATOM 1777 C C . TRP A 1 218 ? -19.126 -6.978 7.576 1.00 75.94 218 TRP A C 1
ATOM 1779 O O . TRP A 1 218 ? -20.172 -6.427 7.924 1.00 75.94 218 TRP A O 1
ATOM 1789 N N . ILE A 1 219 ? -18.138 -7.215 8.439 1.00 73.25 219 ILE A N 1
ATOM 1790 C CA . ILE A 1 219 ? -18.146 -6.677 9.802 1.00 73.25 219 ILE A CA 1
ATOM 1791 C C . ILE A 1 219 ? -17.560 -5.267 9.744 1.00 73.25 219 ILE A C 1
ATOM 1793 O O . ILE A 1 219 ? -16.413 -5.094 9.349 1.00 73.25 219 ILE A O 1
ATOM 1797 N N . VAL A 1 220 ? -18.324 -4.249 10.139 1.00 78.25 220 VAL A N 1
ATOM 1798 C CA . VAL A 1 220 ? -17.858 -2.852 10.152 1.00 78.25 220 VAL A CA 1
ATOM 1799 C C . VAL A 1 220 ? -17.703 -2.384 11.592 1.00 78.25 220 VAL A C 1
ATOM 1801 O O . VAL A 1 220 ? -18.693 -2.292 12.313 1.00 78.25 220 VAL A O 1
ATOM 1804 N N . MET A 1 221 ? -16.473 -2.061 11.989 1.00 81.88 221 MET A N 1
ATOM 1805 C CA . MET A 1 221 ? -16.136 -1.500 13.296 1.00 81.88 221 MET A CA 1
ATOM 1806 C C . MET A 1 221 ? -15.694 -0.044 13.131 1.00 81.88 221 MET A C 1
ATOM 1808 O O . MET A 1 221 ? -14.704 0.245 12.450 1.00 81.88 221 MET A O 1
ATOM 1812 N N . ARG A 1 222 ? -16.422 0.887 13.758 1.00 87.31 222 ARG A N 1
ATOM 1813 C CA . ARG A 1 222 ? -16.108 2.320 13.697 1.00 87.31 222 ARG A CA 1
ATOM 1814 C C . ARG A 1 222 ? -15.423 2.808 14.966 1.00 87.31 222 ARG A C 1
ATOM 1816 O O . ARG A 1 222 ? -15.862 2.535 16.080 1.00 87.31 222 ARG A O 1
ATOM 1823 N N . MET A 1 223 ? -14.392 3.619 14.780 1.00 87.88 223 MET A N 1
ATOM 1824 C CA . MET A 1 223 ? -13.691 4.367 15.816 1.00 87.88 223 MET A CA 1
ATOM 1825 C C . MET A 1 223 ? -14.135 5.822 15.742 1.00 87.88 223 MET A C 1
ATOM 1827 O O . MET A 1 223 ? -13.700 6.568 14.865 1.00 87.88 223 MET A O 1
ATOM 1831 N N . ARG A 1 224 ? -15.040 6.221 16.633 1.00 87.12 224 ARG A N 1
ATOM 1832 C CA . ARG A 1 224 ? -15.703 7.527 16.572 1.00 87.12 224 ARG A CA 1
ATOM 1833 C C . ARG A 1 224 ? -15.132 8.473 17.620 1.00 87.12 224 ARG A C 1
ATOM 1835 O O . ARG A 1 224 ? -15.202 8.195 18.814 1.00 87.12 224 ARG A O 1
ATOM 1842 N N . GLU A 1 225 ? -14.565 9.598 17.191 1.00 84.25 225 GLU A N 1
ATOM 1843 C CA . GLU A 1 225 ? -14.082 10.620 18.126 1.00 84.25 225 GLU A CA 1
ATOM 1844 C C . GLU A 1 225 ? -15.245 11.261 18.892 1.00 84.25 225 GLU A C 1
ATOM 1846 O O . GLU A 1 225 ? -16.251 11.654 18.296 1.00 84.25 225 GLU A O 1
ATOM 1851 N N . ALA A 1 226 ? -15.104 11.425 20.210 1.00 80.19 226 ALA A N 1
ATOM 1852 C CA . ALA A 1 226 ? -16.079 12.166 21.006 1.00 80.19 226 ALA A CA 1
ATOM 1853 C C . ALA A 1 226 ? -16.304 13.581 20.416 1.00 80.19 226 ALA A C 1
ATOM 1855 O O . ALA A 1 226 ? -15.346 14.227 19.981 1.00 80.19 226 ALA A O 1
ATOM 1856 N N . PRO A 1 227 ? -17.552 14.090 20.372 1.00 83.56 227 PRO A N 1
ATOM 1857 C CA . PRO A 1 227 ? -18.760 13.576 21.026 1.00 83.56 227 PRO A CA 1
ATOM 1858 C C . PRO A 1 227 ? -19.617 12.646 20.144 1.00 83.56 227 PRO A C 1
ATOM 1860 O O . PRO A 1 227 ? -20.814 12.493 20.391 1.00 83.56 227 PRO A O 1
ATOM 1863 N N . LEU A 1 228 ? -19.065 12.059 19.079 1.00 83.06 228 LEU A N 1
ATOM 1864 C CA . LEU A 1 228 ? -19.821 11.122 18.253 1.00 83.06 228 LEU A CA 1
ATOM 1865 C C . LEU A 1 228 ? -20.209 9.889 19.077 1.00 83.06 228 LEU A C 1
ATOM 1867 O O . LEU A 1 228 ? -19.354 9.227 19.659 1.00 83.06 228 LEU A O 1
ATOM 1871 N N . THR A 1 229 ? -21.498 9.560 19.090 1.00 83.44 229 THR A N 1
ATOM 1872 C CA . THR A 1 229 ? -21.988 8.326 19.715 1.00 83.44 229 THR A CA 1
ATOM 1873 C C . THR A 1 229 ? -21.713 7.122 18.808 1.00 83.44 229 THR A C 1
ATOM 1875 O O . THR A 1 229 ? -21.709 7.300 17.581 1.00 83.44 229 THR A O 1
ATOM 1878 N N . PRO A 1 230 ? -21.594 5.907 19.367 1.00 79.12 230 PRO A N 1
ATOM 1879 C CA . PRO A 1 230 ? -21.587 4.664 18.597 1.00 79.12 230 PRO A CA 1
ATOM 1880 C C . PRO A 1 230 ? -22.776 4.594 17.629 1.00 79.12 230 PRO A C 1
ATOM 1882 O O . PRO A 1 230 ? -23.851 5.132 17.922 1.00 79.12 230 PRO A O 1
ATOM 1885 N N . LEU A 1 231 ? -22.591 3.955 16.472 1.00 78.69 231 LEU A N 1
ATOM 1886 C CA . LEU A 1 231 ? -23.707 3.548 15.614 1.00 78.69 231 LEU A CA 1
ATOM 1887 C C . LEU A 1 231 ? -24.167 2.130 15.958 1.00 78.69 231 LEU A C 1
ATOM 1889 O O . LEU A 1 231 ? -25.352 1.835 15.824 1.00 78.69 231 LEU A O 1
ATOM 1893 N N . ARG A 1 232 ? -23.245 1.279 16.421 1.00 66.12 232 ARG A N 1
ATOM 1894 C CA . ARG A 1 232 ? -23.530 -0.049 16.965 1.00 66.12 232 ARG A CA 1
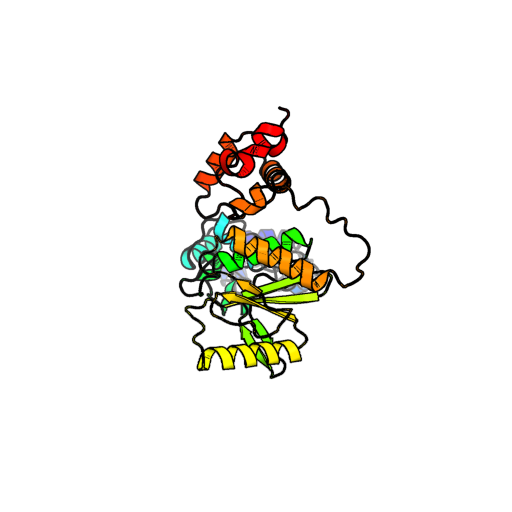ATOM 1895 C C . ARG A 1 232 ? -22.924 -0.209 18.352 1.00 66.12 232 ARG A C 1
ATOM 1897 O O . ARG A 1 232 ? -21.705 -0.211 18.512 1.00 66.12 232 ARG A O 1
ATOM 1904 N N . GLU A 1 233 ? -23.788 -0.353 19.351 1.00 68.94 233 GLU A N 1
ATOM 1905 C CA . GLU A 1 233 ? -23.373 -0.641 20.724 1.00 68.94 233 GLU A CA 1
ATOM 1906 C C . GLU A 1 233 ? -22.634 -1.984 20.795 1.00 68.94 233 GLU A C 1
ATOM 1908 O O . GLU A 1 233 ? -22.987 -2.939 20.105 1.00 68.94 233 GLU A O 1
ATOM 1913 N N . GLY A 1 234 ? -21.564 -2.041 21.590 1.00 62.56 234 GLY A N 1
ATOM 1914 C CA . GLY A 1 234 ? -20.735 -3.239 21.763 1.00 62.56 234 GLY A CA 1
ATOM 1915 C C . GLY A 1 234 ? -19.750 -3.538 20.626 1.00 62.56 234 GLY A C 1
ATOM 1916 O O . GLY A 1 234 ? -18.788 -4.262 20.863 1.00 62.56 234 GLY A O 1
ATOM 1917 N N . LEU A 1 235 ? -19.935 -2.963 19.429 1.00 68.31 235 LEU A N 1
ATOM 1918 C CA . LEU A 1 235 ? -19.021 -3.142 18.292 1.00 68.31 235 LEU A CA 1
ATOM 1919 C C . LEU A 1 235 ? -18.203 -1.886 17.979 1.00 68.31 235 LEU A C 1
ATOM 1921 O O . LEU A 1 235 ? -17.001 -1.995 17.754 1.00 68.31 235 LEU A O 1
ATOM 1925 N N . ASP A 1 236 ? -18.812 -0.701 17.989 1.00 80.12 236 ASP A N 1
ATOM 1926 C CA . ASP A 1 236 ? -18.091 0.553 17.751 1.00 80.12 236 ASP A CA 1
ATOM 1927 C C . ASP A 1 236 ? -17.362 1.034 19.015 1.00 80.12 236 ASP A C 1
ATOM 1929 O O . ASP A 1 236 ? -17.832 0.849 20.140 1.00 80.12 236 ASP A O 1
ATOM 1933 N N . LEU A 1 237 ? -16.237 1.725 18.819 1.00 84.62 237 LEU A N 1
ATOM 1934 C CA . LEU A 1 237 ? -15.428 2.303 19.888 1.00 84.62 237 LEU A CA 1
ATOM 1935 C C . LEU A 1 237 ? -15.476 3.831 19.839 1.00 84.62 237 LEU A C 1
ATOM 1937 O O . LEU A 1 237 ? -15.103 4.447 18.840 1.00 84.62 237 LEU A O 1
ATOM 1941 N N . CYS A 1 238 ? -15.848 4.462 20.952 1.00 87.06 238 CYS A N 1
ATOM 1942 C CA . CYS A 1 238 ? -15.640 5.896 21.133 1.00 87.06 238 CYS A CA 1
ATOM 1943 C C . CYS A 1 238 ? -14.214 6.178 21.611 1.00 87.06 238 CYS A C 1
ATOM 1945 O O . CYS A 1 238 ? -13.756 5.608 22.604 1.00 87.06 238 CYS A O 1
ATOM 1947 N N . VAL A 1 239 ? -13.529 7.096 20.930 1.00 84.19 239 VAL A N 1
ATOM 1948 C CA . VAL A 1 239 ? -12.167 7.522 21.274 1.00 84.19 239 VAL A CA 1
ATOM 1949 C C . VAL A 1 239 ? -12.147 8.986 21.708 1.00 84.19 239 VAL A C 1
ATOM 1951 O O . VAL A 1 239 ? -12.856 9.826 21.152 1.00 84.19 239 VAL A O 1
ATOM 1954 N N . ASP A 1 240 ? -11.336 9.301 22.717 1.00 81.19 240 ASP A N 1
ATOM 1955 C CA . ASP A 1 240 ? -11.135 10.682 23.157 1.00 81.19 240 ASP A CA 1
ATOM 1956 C C . ASP A 1 240 ? -10.271 11.430 22.119 1.00 81.19 240 ASP A C 1
ATOM 1958 O O . ASP A 1 240 ? -9.134 11.015 21.865 1.00 81.19 240 ASP A O 1
ATOM 1962 N N . PRO A 1 241 ? -10.767 12.525 21.510 1.00 75.25 241 PRO A N 1
ATOM 1963 C CA . PRO A 1 241 ? -10.012 13.322 20.548 1.00 75.25 241 PRO A CA 1
ATOM 1964 C C . PRO A 1 241 ? -8.803 14.054 21.151 1.00 75.25 241 PRO A C 1
ATOM 1966 O O . PRO A 1 241 ? -8.014 14.607 20.383 1.00 75.25 241 PRO A O 1
ATOM 1969 N N . ASN A 1 242 ? -8.620 14.043 22.473 1.00 76.88 242 ASN A N 1
ATOM 1970 C CA . ASN A 1 242 ? -7.445 14.590 23.152 1.00 76.88 242 ASN A CA 1
ATOM 1971 C C . ASN A 1 242 ? -6.441 13.517 23.594 1.00 76.88 242 ASN A C 1
ATOM 1973 O O . ASN A 1 242 ? -5.302 13.860 23.906 1.00 76.88 242 ASN A O 1
ATOM 1977 N N . ALA A 1 243 ? -6.821 12.234 23.580 1.00 72.50 243 ALA A N 1
ATOM 1978 C CA . ALA A 1 243 ? -5.898 11.144 23.883 1.00 72.50 243 ALA A CA 1
ATOM 1979 C C . ALA A 1 243 ? -4.777 11.079 22.839 1.00 72.50 243 ALA A C 1
ATOM 1981 O O . ALA A 1 243 ? -4.992 11.372 21.653 1.00 72.50 243 ALA A O 1
ATOM 1982 N N . SER A 1 244 ? -3.590 10.660 23.268 1.00 67.62 244 SER A N 1
ATOM 1983 C CA . SER A 1 244 ? -2.463 10.411 22.375 1.00 67.62 244 SER A CA 1
ATOM 1984 C C . SER A 1 244 ? -2.799 9.323 21.349 1.00 67.62 244 SER A C 1
ATOM 1986 O O . SER A 1 244 ? -3.671 8.478 21.558 1.00 67.62 244 SER A O 1
ATOM 1988 N N . GLU A 1 245 ? -2.098 9.320 20.213 1.00 58.19 245 GLU A N 1
ATOM 1989 C CA . GLU A 1 245 ? -2.286 8.278 19.193 1.00 58.19 245 GLU A CA 1
ATOM 1990 C C . GLU A 1 245 ? -2.044 6.873 19.768 1.00 58.19 245 GLU A C 1
ATOM 1992 O O . GLU A 1 245 ? -2.777 5.949 19.431 1.00 58.19 245 GLU A O 1
ATOM 1997 N N . ALA A 1 246 ? -1.065 6.728 20.667 1.00 53.59 246 ALA A N 1
ATOM 1998 C CA . ALA A 1 246 ? -0.744 5.470 21.336 1.00 53.59 246 ALA A CA 1
ATOM 1999 C C . ALA A 1 246 ? -1.905 4.964 22.203 1.00 53.59 246 ALA A C 1
ATOM 2001 O O . ALA A 1 246 ? -2.309 3.812 22.075 1.00 53.59 246 ALA A O 1
ATOM 2002 N N . GLU A 1 247 ? -2.497 5.834 23.024 1.00 67.19 247 GLU A N 1
ATOM 2003 C CA . GLU A 1 247 ? -3.653 5.483 23.859 1.00 67.19 247 GLU A CA 1
ATOM 2004 C C . GLU A 1 247 ? -4.860 5.077 23.011 1.00 67.19 247 GLU A C 1
ATOM 2006 O O . GLU A 1 247 ? -5.551 4.112 23.330 1.00 67.19 247 GLU A O 1
ATOM 2011 N N . ARG A 1 248 ? -5.106 5.770 21.892 1.00 68.50 248 ARG A N 1
ATOM 2012 C CA . ARG A 1 248 ? -6.193 5.399 20.974 1.00 68.50 248 ARG A CA 1
ATOM 2013 C C . ARG A 1 248 ? -5.950 4.042 20.334 1.00 68.50 248 ARG A C 1
ATOM 2015 O O . ARG A 1 248 ? -6.869 3.234 20.276 1.00 68.50 248 ARG A O 1
ATOM 2022 N N . VAL A 1 249 ? -4.730 3.790 19.863 1.00 65.25 249 VAL A N 1
ATOM 2023 C CA . VAL A 1 249 ? -4.349 2.508 19.260 1.00 65.25 249 VAL A CA 1
ATOM 2024 C C . VAL A 1 249 ? -4.495 1.374 20.271 1.00 65.25 249 VAL A C 1
ATOM 2026 O O . VAL A 1 249 ? -5.117 0.367 19.948 1.00 65.25 249 VAL A O 1
ATOM 2029 N N . GLN A 1 250 ? -4.001 1.562 21.496 1.00 68.12 250 GLN A N 1
ATOM 2030 C CA . GLN A 1 250 ? -4.128 0.589 22.578 1.00 68.12 250 GLN A CA 1
ATOM 2031 C C . GLN A 1 250 ? -5.598 0.253 22.854 1.00 68.12 250 GLN A C 1
ATOM 2033 O O . GLN A 1 250 ? -5.971 -0.919 22.854 1.00 68.12 250 GLN A O 1
ATOM 2038 N N . ARG A 1 251 ? -6.455 1.275 22.977 1.00 77.38 251 ARG A N 1
ATOM 2039 C CA . ARG A 1 251 ? -7.898 1.074 23.166 1.00 77.38 251 ARG A CA 1
ATOM 2040 C C . ARG A 1 251 ? -8.546 0.326 22.008 1.00 77.38 251 ARG A C 1
ATOM 2042 O O . ARG A 1 251 ? -9.436 -0.479 22.250 1.00 77.38 251 ARG A O 1
ATOM 2049 N N . VAL A 1 252 ? -8.118 0.561 20.764 1.00 75.56 252 VAL A N 1
ATOM 2050 C CA . VAL A 1 252 ? -8.628 -0.207 19.618 1.00 75.56 252 VAL A CA 1
ATOM 2051 C C . VAL A 1 252 ? -8.224 -1.673 19.716 1.00 75.56 252 VAL A C 1
ATOM 2053 O O . VAL A 1 252 ? -9.071 -2.535 19.515 1.00 75.56 252 VAL A O 1
ATOM 2056 N N . ILE A 1 253 ? -6.968 -1.975 20.045 1.00 72.31 253 ILE A N 1
ATOM 2057 C CA . ILE A 1 253 ? -6.505 -3.363 20.186 1.00 72.31 253 ILE A CA 1
ATOM 2058 C C . ILE A 1 253 ? -7.288 -4.078 21.289 1.00 72.31 253 ILE A C 1
ATOM 2060 O O . ILE A 1 253 ? -7.786 -5.178 21.068 1.00 72.31 253 ILE A O 1
ATOM 2064 N N . GLU A 1 254 ? -7.423 -3.451 22.458 1.00 74.56 254 GLU A N 1
ATOM 2065 C CA . GLU A 1 254 ? -8.185 -3.993 23.588 1.00 74.56 254 GLU A CA 1
ATOM 2066 C C . GLU A 1 254 ? -9.651 -4.219 23.224 1.00 74.56 254 GLU A C 1
ATOM 2068 O O . GLU A 1 254 ? -10.210 -5.263 23.549 1.00 74.56 254 GLU A O 1
ATOM 2073 N N . HIS A 1 255 ? -10.253 -3.276 22.498 1.00 77.50 255 HIS A N 1
ATOM 2074 C CA . HIS A 1 255 ? -11.636 -3.375 22.047 1.00 77.50 255 HIS A CA 1
ATOM 2075 C C . HIS A 1 255 ? -11.829 -4.491 21.021 1.00 77.50 255 HIS A C 1
ATOM 2077 O O . HIS A 1 255 ? -12.716 -5.317 21.192 1.00 77.50 255 HIS A O 1
ATOM 2083 N N . VAL A 1 256 ? -10.960 -4.594 20.008 1.00 71.62 256 VAL A N 1
ATOM 2084 C CA . VAL A 1 256 ? -10.969 -5.719 19.055 1.00 71.62 256 VAL A CA 1
ATOM 2085 C C . VAL A 1 256 ? -10.815 -7.036 19.817 1.00 71.62 256 VAL A C 1
ATOM 2087 O O . VAL A 1 256 ? -11.591 -7.962 19.604 1.00 71.62 256 VAL A O 1
ATOM 2090 N N . ARG A 1 257 ? -9.881 -7.114 20.771 1.00 69.12 257 ARG A N 1
ATOM 2091 C CA . ARG A 1 257 ? -9.703 -8.311 21.602 1.00 69.12 257 ARG A CA 1
ATOM 2092 C C . ARG A 1 257 ? -10.986 -8.654 22.355 1.00 69.12 257 ARG A C 1
ATOM 2094 O O . ARG A 1 257 ? -11.413 -9.798 22.304 1.00 69.12 257 ARG A O 1
ATOM 2101 N N . ALA A 1 258 ? -11.614 -7.679 23.009 1.00 69.06 258 ALA A N 1
ATOM 2102 C CA . ALA A 1 258 ? -12.832 -7.872 23.790 1.00 69.06 258 ALA A CA 1
ATOM 2103 C C . ALA A 1 258 ? -14.038 -8.279 22.928 1.00 69.06 258 ALA A C 1
ATOM 2105 O O . ALA A 1 258 ? -14.769 -9.193 23.306 1.00 69.06 258 ALA A O 1
ATOM 2106 N N . CYS A 1 259 ? -14.225 -7.654 21.761 1.00 64.62 259 CYS A N 1
ATOM 2107 C CA . CYS A 1 259 ? -15.326 -7.964 20.846 1.00 64.62 259 CYS A CA 1
ATOM 2108 C C . CYS A 1 259 ? -15.277 -9.405 20.334 1.00 64.62 259 CYS A C 1
ATOM 2110 O O . CYS A 1 259 ? -16.326 -9.995 20.090 1.00 64.62 259 CYS A O 1
ATOM 2112 N N . PHE A 1 260 ? -14.078 -9.966 20.160 1.00 60.88 260 PHE A N 1
ATOM 2113 C CA . PHE A 1 260 ? -13.921 -11.279 19.540 1.00 60.88 260 PHE A CA 1
ATOM 2114 C C . PHE A 1 260 ? -13.475 -12.385 20.524 1.00 60.88 260 PHE A C 1
ATOM 2116 O O . PHE A 1 260 ? -13.562 -13.559 20.174 1.00 60.88 260 PHE A O 1
ATOM 2123 N N . ALA A 1 261 ? -13.087 -12.067 21.767 1.00 51.84 261 ALA A N 1
ATOM 2124 C CA . ALA A 1 261 ? -12.669 -13.040 22.794 1.00 51.84 261 ALA A CA 1
ATOM 2125 C C . ALA A 1 261 ? -13.747 -14.060 23.222 1.00 51.84 261 ALA A C 1
ATOM 2127 O O . ALA A 1 261 ? -13.427 -15.020 23.914 1.00 51.84 261 ALA A O 1
ATOM 2128 N N . PHE A 1 262 ? -15.009 -13.879 22.822 1.00 40.03 262 PHE A N 1
ATOM 2129 C CA . PHE A 1 262 ? -16.100 -14.825 23.094 1.00 40.03 262 PHE A CA 1
ATOM 2130 C C . PHE A 1 262 ? -16.196 -15.988 22.098 1.00 40.03 262 PHE A C 1
ATOM 2132 O O . PHE A 1 262 ? -17.008 -16.890 22.300 1.00 40.03 262 PHE A O 1
ATOM 2139 N N . HIS A 1 263 ? -15.396 -15.989 21.030 1.00 39.25 263 HIS A N 1
ATOM 2140 C CA . HIS A 1 263 ? -15.322 -17.133 20.132 1.00 39.25 263 HIS A CA 1
ATOM 2141 C C . HIS A 1 263 ? -14.205 -18.074 20.579 1.00 39.25 263 HIS A C 1
ATOM 2143 O O . HIS A 1 263 ? -13.035 -17.699 20.593 1.00 39.25 263 HIS A O 1
ATOM 2149 N N . ASP A 1 264 ? -14.601 -19.292 20.944 1.00 35.66 264 ASP A N 1
ATOM 2150 C CA . ASP A 1 264 ? -13.762 -20.419 21.355 1.00 35.66 264 ASP A CA 1
ATOM 2151 C C . ASP A 1 264 ? -12.858 -20.865 20.183 1.00 35.66 264 ASP A C 1
ATOM 2153 O O . ASP A 1 264 ? -13.113 -21.841 19.479 1.00 35.66 264 ASP A O 1
ATOM 2157 N N . PHE A 1 265 ? -11.834 -20.065 19.884 1.00 36.91 265 PHE A N 1
ATOM 2158 C CA . PHE A 1 265 ? -10.792 -20.388 18.918 1.00 36.91 265 PHE A CA 1
ATOM 2159 C C . PHE A 1 265 ? -9.642 -21.050 19.673 1.00 36.91 265 PHE A C 1
ATOM 2161 O O . PHE A 1 265 ? -8.895 -20.397 20.402 1.00 36.91 265 PHE A O 1
ATOM 2168 N N . HIS A 1 266 ? -9.518 -22.367 19.505 1.00 30.28 266 HIS A N 1
ATOM 2169 C CA . HIS A 1 266 ? -8.445 -23.155 20.099 1.00 30.28 266 HIS A CA 1
ATOM 2170 C C . HIS A 1 266 ? -7.049 -22.586 19.773 1.00 30.28 266 HIS A C 1
ATOM 2172 O O . HIS A 1 266 ? -6.679 -22.421 18.613 1.00 30.28 266 HIS A O 1
ATOM 2178 N N . GLU A 1 267 ? -6.308 -22.325 20.854 1.00 36.22 267 GLU A N 1
ATOM 2179 C CA . GLU A 1 267 ? -4.855 -22.160 20.989 1.00 36.22 267 GLU A CA 1
ATOM 2180 C C . GLU A 1 267 ? -4.128 -21.268 19.966 1.00 36.22 267 GLU A C 1
ATOM 2182 O O . GLU A 1 267 ? -3.429 -21.734 19.069 1.00 36.22 267 GLU A O 1
ATOM 2187 N N . VAL A 1 268 ? -4.122 -19.957 20.231 1.00 34.69 268 VAL A N 1
ATOM 2188 C CA . VAL A 1 268 ? -2.928 -19.139 19.968 1.00 34.69 268 VAL A CA 1
ATOM 2189 C C . VAL A 1 268 ? -2.540 -18.438 21.265 1.00 34.69 268 VAL A C 1
ATOM 2191 O O . VAL A 1 268 ? -3.285 -17.624 21.806 1.00 34.69 268 VAL A O 1
ATOM 2194 N N . ASN A 1 269 ? -1.376 -18.818 21.784 1.00 37.06 269 ASN A N 1
ATOM 2195 C CA . ASN A 1 269 ? -0.847 -18.433 23.085 1.00 37.06 269 ASN A CA 1
ATOM 2196 C C . ASN A 1 269 ? -0.585 -16.912 23.142 1.00 37.06 269 ASN A C 1
ATOM 2198 O O . ASN A 1 269 ? 0.414 -16.413 22.628 1.00 37.06 269 ASN A O 1
ATOM 2202 N N . ALA A 1 270 ? -1.530 -16.162 23.715 1.00 38.12 270 ALA A N 1
ATOM 2203 C CA . ALA A 1 270 ? -1.608 -14.701 23.643 1.00 38.12 270 ALA A CA 1
ATOM 2204 C C . ALA A 1 270 ? -0.863 -13.963 24.778 1.00 38.12 270 ALA A C 1
ATOM 2206 O O . ALA A 1 270 ? -1.139 -12.786 25.038 1.00 38.12 270 ALA A O 1
ATOM 2207 N N . GLU A 1 271 ? 0.069 -14.639 25.456 1.00 34.47 271 GLU A N 1
ATOM 2208 C CA . GLU A 1 271 ? 0.825 -14.091 26.593 1.00 34.47 271 GLU A CA 1
ATOM 2209 C C . GLU A 1 271 ? 2.174 -13.449 26.224 1.00 34.47 271 GLU A C 1
ATOM 2211 O O . GLU A 1 271 ? 2.786 -12.804 27.069 1.00 34.47 271 GLU A O 1
ATOM 2216 N N . THR A 1 272 ? 2.641 -13.521 24.972 1.00 35.59 272 THR A N 1
ATOM 2217 C CA . THR A 1 272 ? 3.985 -13.011 24.605 1.00 35.59 272 THR A CA 1
ATOM 2218 C C . THR A 1 272 ? 4.031 -11.648 23.901 1.00 35.59 272 THR A C 1
ATOM 2220 O O . THR A 1 272 ? 5.122 -11.167 23.618 1.00 35.59 272 THR A O 1
ATOM 2223 N N . VAL A 1 273 ? 2.900 -10.975 23.646 1.00 37.91 273 VAL A N 1
ATOM 2224 C CA . VAL A 1 273 ? 2.874 -9.749 22.803 1.00 37.91 273 VAL A CA 1
ATOM 2225 C C . VAL A 1 273 ? 2.541 -8.454 23.575 1.00 37.91 273 VAL A C 1
ATOM 2227 O O . VAL A 1 273 ? 2.593 -7.365 23.014 1.00 37.91 273 VAL A O 1
ATOM 2230 N N . VAL A 1 274 ? 2.258 -8.515 24.883 1.00 35.56 274 VAL A N 1
ATOM 2231 C CA . VAL A 1 274 ? 1.735 -7.355 25.652 1.00 35.56 274 VAL A CA 1
ATOM 2232 C C . VAL A 1 274 ? 2.796 -6.619 26.496 1.00 35.56 274 VAL A C 1
ATOM 2234 O O . VAL A 1 274 ? 2.472 -5.678 27.210 1.00 35.56 274 VAL A O 1
ATOM 2237 N N . SER A 1 275 ? 4.081 -6.968 26.411 1.00 37.59 275 SER A N 1
ATOM 2238 C CA . SER A 1 275 ? 5.108 -6.393 27.302 1.00 37.59 275 SER A CA 1
ATOM 2239 C C . SER A 1 275 ? 6.200 -5.554 26.629 1.00 37.59 275 SER A C 1
ATOM 2241 O O . SER A 1 275 ? 7.090 -5.100 27.343 1.00 37.59 275 SER A O 1
ATOM 2243 N N . ASP A 1 276 ? 6.154 -5.294 25.312 1.00 38.66 276 ASP A N 1
ATOM 2244 C CA . ASP A 1 276 ? 7.179 -4.489 24.619 1.00 38.66 276 ASP A CA 1
ATOM 2245 C C . ASP A 1 276 ? 6.794 -2.986 24.557 1.00 38.66 276 ASP A C 1
ATOM 2247 O O . ASP A 1 276 ? 5.956 -2.588 23.738 1.00 38.66 276 ASP A O 1
ATOM 2251 N N . PRO A 1 277 ? 7.420 -2.098 25.361 1.00 38.53 277 PRO A N 1
ATOM 2252 C CA . PRO A 1 277 ? 7.074 -0.675 25.409 1.00 38.53 277 PRO A CA 1
ATOM 2253 C C . PRO A 1 277 ? 7.396 0.089 24.110 1.00 38.53 277 PRO A C 1
ATOM 2255 O O . PRO A 1 277 ? 6.903 1.202 23.910 1.00 38.53 277 PRO A O 1
ATOM 2258 N N . ALA A 1 278 ? 8.219 -0.474 23.213 1.00 36.91 278 ALA A N 1
ATOM 2259 C CA . ALA A 1 278 ? 8.627 0.183 21.968 1.00 36.91 278 ALA A CA 1
ATOM 2260 C C . ALA A 1 278 ? 7.554 0.118 20.867 1.00 36.91 278 ALA A C 1
ATOM 2262 O O . ALA A 1 278 ? 7.445 1.055 20.067 1.00 36.91 278 ALA A O 1
ATOM 2263 N N . LEU A 1 279 ? 6.727 -0.936 20.877 1.00 35.47 279 LEU A N 1
ATOM 2264 C CA . LEU A 1 279 ? 5.546 -1.087 20.016 1.00 35.47 279 LEU A CA 1
ATOM 2265 C C . LEU A 1 279 ? 4.512 0.019 20.295 1.00 35.47 279 LEU A C 1
ATOM 2267 O O . LEU A 1 279 ? 3.915 0.569 19.369 1.00 35.47 279 LEU A O 1
ATOM 2271 N N . ILE A 1 280 ? 4.363 0.392 21.571 1.00 35.81 280 ILE A N 1
ATOM 2272 C CA . ILE A 1 280 ? 3.326 1.308 22.068 1.00 35.81 280 ILE A CA 1
ATOM 2273 C C . ILE A 1 280 ? 3.727 2.784 21.893 1.00 35.81 280 ILE A C 1
ATOM 2275 O O . ILE A 1 280 ? 2.883 3.618 21.576 1.00 35.81 280 ILE A O 1
ATOM 2279 N N . ALA A 1 281 ? 5.010 3.136 22.041 1.00 38.34 281 ALA A N 1
ATOM 2280 C CA . ALA A 1 281 ? 5.425 4.543 22.095 1.00 38.34 281 ALA A CA 1
ATOM 2281 C C . ALA A 1 281 ? 5.659 5.218 20.727 1.00 38.34 281 ALA A C 1
ATOM 2283 O O . ALA A 1 281 ? 5.496 6.433 20.618 1.00 38.34 281 ALA A O 1
ATOM 2284 N N . ASN A 1 282 ? 6.066 4.476 19.686 1.00 44.03 282 ASN A N 1
ATOM 2285 C CA . ASN A 1 282 ? 6.577 5.091 18.447 1.00 44.03 282 ASN A CA 1
ATOM 2286 C C . ASN A 1 282 ? 6.025 4.509 17.131 1.00 44.03 282 ASN A C 1
ATOM 2288 O O . ASN A 1 282 ? 6.384 5.001 16.059 1.00 44.03 282 ASN A O 1
ATOM 2292 N N . GLY A 1 283 ? 5.164 3.485 17.180 1.00 46.88 283 GLY A N 1
ATOM 2293 C CA . GLY A 1 283 ? 4.611 2.848 15.976 1.00 46.88 283 GLY A CA 1
ATOM 2294 C C . GLY A 1 283 ? 5.647 2.089 15.135 1.00 46.88 283 GLY A C 1
ATOM 2295 O O . GLY A 1 283 ? 5.473 1.942 13.922 1.00 46.88 283 GLY A O 1
ATOM 2296 N N . PHE A 1 284 ? 6.735 1.644 15.767 1.00 60.38 284 PHE A N 1
ATOM 2297 C CA . PHE A 1 284 ? 7.750 0.792 15.153 1.00 60.38 284 PHE A CA 1
ATOM 2298 C C . PHE A 1 284 ? 7.445 -0.691 15.401 1.00 60.38 284 PHE A C 1
ATOM 2300 O O . PHE A 1 284 ? 6.702 -1.031 16.320 1.00 60.38 284 PHE A O 1
ATOM 2307 N N . VAL A 1 285 ? 8.009 -1.567 14.566 1.00 52.91 285 VAL A N 1
ATOM 2308 C CA . VAL A 1 285 ? 7.973 -3.027 14.775 1.00 52.91 285 VAL A CA 1
ATOM 2309 C C . VAL A 1 285 ? 8.672 -3.411 16.082 1.00 52.91 285 VAL A C 1
ATOM 2311 O O . VAL A 1 285 ? 9.420 -2.610 16.645 1.00 52.91 285 VAL A O 1
ATOM 2314 N N . SER A 1 286 ? 8.446 -4.633 16.565 1.00 65.38 286 SER A N 1
ATOM 2315 C CA . SER A 1 286 ? 9.065 -5.096 17.814 1.00 65.38 286 SER A CA 1
ATOM 2316 C C . SER A 1 286 ? 10.598 -5.083 17.747 1.00 65.38 286 SER A C 1
ATOM 2318 O O . SER A 1 286 ? 11.198 -5.084 16.663 1.00 65.38 286 SER A O 1
ATOM 2320 N N . PHE A 1 287 ? 11.252 -5.119 18.912 1.00 70.62 287 PHE A N 1
ATOM 2321 C CA . PHE A 1 287 ? 12.713 -5.223 18.990 1.00 70.62 287 PHE A CA 1
ATOM 2322 C C . PHE A 1 287 ? 13.252 -6.417 18.184 1.00 70.62 287 PHE A C 1
ATOM 2324 O O . PHE A 1 287 ? 14.225 -6.288 17.439 1.00 70.62 287 PHE A O 1
ATOM 2331 N N . GLU A 1 288 ? 12.584 -7.568 18.272 1.00 72.62 288 GLU A N 1
ATOM 2332 C CA . GLU A 1 288 ? 12.980 -8.786 17.565 1.00 72.62 288 GLU A CA 1
ATOM 2333 C C . GLU A 1 288 ? 12.814 -8.652 16.042 1.00 72.62 288 GLU A C 1
ATOM 2335 O O . GLU A 1 288 ? 13.714 -9.002 15.277 1.00 72.62 288 GLU A O 1
ATOM 2340 N N . GLU A 1 289 ? 11.689 -8.104 15.578 1.00 61.28 289 GLU A N 1
ATOM 2341 C CA . GLU A 1 289 ? 11.421 -7.898 14.150 1.00 61.28 289 GLU A CA 1
ATOM 2342 C C . GLU A 1 289 ? 12.366 -6.870 13.530 1.00 61.28 289 GLU A C 1
ATOM 2344 O O . GLU A 1 289 ? 12.882 -7.078 12.427 1.00 61.28 289 GLU A O 1
ATOM 2349 N N . ALA A 1 290 ? 12.640 -5.781 14.252 1.00 76.81 290 ALA A N 1
ATOM 2350 C CA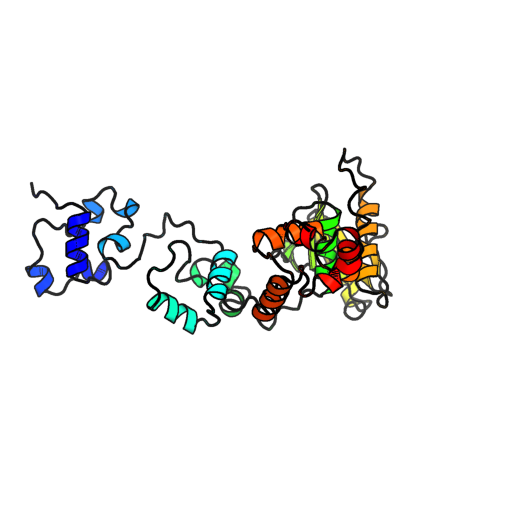 . ALA A 1 290 ? 13.637 -4.801 13.854 1.00 76.81 290 ALA A CA 1
ATOM 2351 C C . ALA A 1 290 ? 15.024 -5.442 13.751 1.00 76.81 290 ALA A C 1
ATOM 2353 O O . ALA A 1 290 ? 15.771 -5.121 12.826 1.00 76.81 290 ALA A O 1
ATOM 2354 N N . GLY A 1 291 ? 15.342 -6.380 14.649 1.00 81.38 291 GLY A N 1
ATOM 2355 C CA . GLY A 1 291 ? 16.583 -7.141 14.609 1.00 81.38 291 GLY A CA 1
ATOM 2356 C C . GLY A 1 291 ? 16.672 -8.076 13.404 1.00 81.38 291 GLY A C 1
ATOM 2357 O O . GLY A 1 291 ? 17.625 -7.994 12.630 1.00 81.38 291 GLY A O 1
ATOM 2358 N N . LYS A 1 292 ? 15.637 -8.889 13.155 1.00 78.94 292 LYS A N 1
ATOM 2359 C CA . LYS A 1 292 ? 15.538 -9.745 11.954 1.00 78.94 292 LYS A CA 1
ATOM 2360 C C . LYS A 1 292 ? 15.689 -8.926 10.672 1.00 78.94 292 LYS A C 1
ATOM 2362 O O . LYS A 1 292 ? 16.402 -9.320 9.747 1.00 78.94 292 LYS A O 1
ATOM 2367 N N . TRP A 1 293 ? 15.044 -7.762 10.619 1.00 82.25 293 TRP A N 1
ATOM 2368 C CA . TRP A 1 293 ? 15.148 -6.850 9.488 1.00 82.25 293 TRP A CA 1
ATOM 2369 C C . TRP A 1 293 ? 16.572 -6.308 9.317 1.00 82.25 293 TRP A C 1
ATOM 2371 O O . TRP A 1 293 ? 17.112 -6.358 8.213 1.00 82.25 293 TRP A O 1
ATOM 2381 N N . ALA A 1 294 ? 17.204 -5.844 10.395 1.00 84.44 294 ALA A N 1
ATOM 2382 C CA . ALA A 1 294 ? 18.550 -5.277 10.372 1.00 84.44 294 ALA A CA 1
ATOM 2383 C C . ALA A 1 294 ? 19.628 -6.286 9.978 1.00 84.44 294 ALA A C 1
ATOM 2385 O O . ALA A 1 294 ? 20.505 -5.973 9.173 1.00 84.44 294 ALA A O 1
ATOM 2386 N N . GLN A 1 295 ? 19.513 -7.512 10.488 1.00 84.62 295 GLN A N 1
ATOM 2387 C CA . GLN A 1 295 ? 20.372 -8.637 10.127 1.00 84.62 295 GLN A CA 1
ATOM 2388 C C . GLN A 1 295 ? 20.233 -8.971 8.640 1.00 84.62 295 GLN A C 1
ATOM 2390 O O . GLN A 1 295 ? 21.235 -9.142 7.947 1.00 84.62 295 GLN A O 1
ATOM 2395 N N . LYS A 1 296 ? 19.002 -8.962 8.110 1.00 80.75 296 LYS A N 1
ATOM 2396 C CA . LYS A 1 296 ? 18.743 -9.131 6.672 1.00 80.75 296 LYS A CA 1
ATOM 2397 C C . LYS A 1 296 ? 19.335 -7.999 5.823 1.00 80.75 296 LYS A C 1
ATOM 2399 O O . LYS A 1 296 ? 19.759 -8.257 4.701 1.00 80.75 296 LYS A O 1
ATOM 2404 N N . GLN A 1 297 ? 19.374 -6.766 6.334 1.00 79.44 297 GLN A N 1
ATOM 2405 C CA . GLN A 1 297 ? 20.063 -5.647 5.672 1.00 79.44 297 GLN A CA 1
ATOM 2406 C C . GLN A 1 297 ? 21.595 -5.720 5.803 1.00 79.44 297 GLN A C 1
ATOM 2408 O O . GLN A 1 297 ? 22.301 -4.946 5.159 1.00 79.44 297 GLN A O 1
ATOM 2413 N N . GLY A 1 298 ? 22.116 -6.636 6.625 1.00 84.81 298 GLY A N 1
ATOM 2414 C CA . GLY A 1 298 ? 23.546 -6.827 6.836 1.00 84.81 298 GLY A CA 1
ATOM 2415 C C . GLY A 1 298 ? 24.199 -5.771 7.727 1.00 84.81 298 GLY A C 1
ATOM 2416 O O . GLY A 1 298 ? 25.417 -5.617 7.665 1.00 84.81 298 GLY A O 1
ATOM 2417 N N . PHE A 1 299 ? 23.433 -5.040 8.546 1.00 88.75 299 PHE A N 1
ATOM 2418 C CA . PHE A 1 299 ? 24.008 -4.051 9.460 1.00 88.75 299 PHE A CA 1
ATOM 2419 C C . PHE A 1 299 ? 24.801 -4.737 10.572 1.00 88.75 299 PHE A C 1
ATOM 2421 O O . PHE A 1 299 ? 24.263 -5.541 11.327 1.00 88.75 299 PHE A O 1
ATOM 2428 N N . ARG A 1 300 ? 26.081 -4.382 10.699 1.00 87.25 300 ARG A N 1
ATOM 2429 C CA . ARG A 1 300 ? 26.983 -4.882 11.746 1.00 87.25 300 ARG A CA 1
ATOM 2430 C C . ARG A 1 300 ? 27.160 -3.883 12.878 1.00 87.25 300 ARG A C 1
ATOM 2432 O O . ARG A 1 300 ? 27.509 -4.271 13.988 1.00 87.25 300 ARG A O 1
ATOM 2439 N N . THR A 1 301 ? 26.896 -2.601 12.622 1.00 91.06 301 THR A N 1
ATOM 2440 C CA . THR A 1 301 ? 26.987 -1.540 13.632 1.00 91.06 301 THR A CA 1
ATOM 2441 C C . THR A 1 301 ? 25.780 -0.601 13.608 1.00 91.06 301 THR A C 1
ATOM 2443 O O . THR A 1 301 ? 25.183 -0.318 12.569 1.00 91.06 301 THR A O 1
ATOM 2446 N N . MET A 1 302 ? 25.457 -0.002 14.759 1.00 89.00 302 MET A N 1
ATOM 2447 C CA . MET A 1 302 ? 24.416 1.037 14.843 1.00 89.00 302 MET A CA 1
ATOM 2448 C C . MET A 1 302 ? 24.762 2.289 14.019 1.00 89.00 302 MET A C 1
ATOM 2450 O O . MET A 1 302 ? 23.880 3.052 13.612 1.00 89.00 302 MET A O 1
ATOM 2454 N N . LYS A 1 303 ? 26.056 2.511 13.751 1.00 90.75 303 LYS A N 1
ATOM 2455 C CA . LYS A 1 303 ? 26.538 3.585 12.878 1.00 90.75 303 LYS A CA 1
ATOM 2456 C C . LYS A 1 303 ? 26.104 3.351 11.429 1.00 90.75 303 LYS A C 1
ATOM 2458 O O . LYS A 1 303 ? 25.638 4.300 10.800 1.00 90.75 303 LYS A O 1
ATOM 2463 N N . GLU A 1 304 ? 26.204 2.118 10.930 1.00 86.88 304 GLU A N 1
ATOM 2464 C CA . GLU A 1 304 ? 25.743 1.727 9.588 1.00 86.88 304 GLU A CA 1
ATOM 2465 C C . GLU A 1 304 ? 24.230 1.857 9.441 1.00 86.88 304 GLU A C 1
ATOM 2467 O O . GLU A 1 304 ? 23.760 2.434 8.457 1.00 86.88 304 GLU A O 1
ATOM 2472 N N . TRP A 1 305 ? 23.471 1.417 10.449 1.00 91.75 305 TRP A N 1
ATOM 2473 C CA . TRP A 1 305 ? 22.018 1.585 10.482 1.00 91.75 305 TRP A CA 1
ATOM 2474 C C . TRP A 1 305 ? 21.631 3.060 10.343 1.00 91.75 305 TRP A C 1
ATOM 2476 O O . TRP A 1 305 ? 20.894 3.445 9.433 1.00 91.75 305 TRP A O 1
ATOM 2486 N N . ARG A 1 306 ? 22.155 3.926 11.222 1.00 91.06 306 ARG A N 1
ATOM 2487 C CA . ARG A 1 306 ? 21.837 5.365 11.221 1.00 91.06 306 ARG A CA 1
ATOM 2488 C C . ARG A 1 306 ? 22.333 6.069 9.953 1.00 91.06 306 ARG A C 1
ATOM 2490 O O . ARG A 1 306 ? 21.674 6.986 9.465 1.00 91.06 306 ARG A O 1
ATOM 2497 N N . ALA A 1 307 ? 23.486 5.671 9.409 1.00 81.38 307 ALA A N 1
ATOM 2498 C CA . ALA A 1 307 ? 23.987 6.200 8.140 1.00 81.38 307 ALA A CA 1
ATOM 2499 C C . ALA A 1 307 ? 23.057 5.837 6.975 1.00 81.38 307 ALA A C 1
ATOM 2501 O O . ALA A 1 307 ? 22.703 6.717 6.190 1.00 81.38 307 ALA A O 1
ATOM 2502 N N . SER A 1 308 ? 22.585 4.591 6.930 1.00 77.69 308 SER A N 1
ATOM 2503 C CA . SER A 1 308 ? 21.614 4.119 5.939 1.00 77.69 308 SER A CA 1
ATOM 2504 C C . SER A 1 308 ? 20.266 4.828 6.088 1.00 77.69 308 SER A C 1
ATOM 2506 O O . SER A 1 308 ? 19.688 5.263 5.095 1.00 77.69 308 SER A O 1
ATOM 2508 N N . ALA A 1 309 ? 19.804 5.064 7.320 1.00 76.56 309 ALA A N 1
ATOM 2509 C CA . ALA A 1 309 ? 18.592 5.837 7.593 1.00 76.56 309 ALA A CA 1
ATOM 2510 C C . ALA A 1 309 ? 18.675 7.291 7.119 1.00 76.56 309 ALA A C 1
ATOM 2512 O O . ALA A 1 309 ? 17.705 7.824 6.571 1.00 76.56 309 ALA A O 1
ATOM 2513 N N . ARG A 1 310 ? 19.839 7.931 7.279 1.00 76.94 310 ARG A N 1
ATOM 2514 C CA . ARG A 1 310 ? 20.094 9.271 6.733 1.00 76.94 310 ARG A CA 1
ATOM 2515 C C . ARG A 1 310 ? 20.148 9.266 5.208 1.00 76.94 310 ARG A C 1
ATOM 2517 O O . ARG A 1 310 ? 19.530 10.129 4.596 1.00 76.94 310 ARG A O 1
ATOM 2524 N N . ALA A 1 311 ? 20.834 8.293 4.609 1.00 64.56 311 ALA A N 1
ATOM 2525 C CA . ALA A 1 311 ? 20.955 8.170 3.158 1.00 64.56 311 ALA A CA 1
ATOM 2526 C C . ALA A 1 311 ? 19.602 7.898 2.474 1.00 64.56 311 ALA A C 1
ATOM 2528 O O . ALA A 1 311 ? 19.335 8.437 1.404 1.00 64.56 311 ALA A O 1
ATOM 2529 N N . MET A 1 312 ? 18.732 7.102 3.105 1.00 51.03 312 MET A N 1
ATOM 2530 C CA . MET A 1 312 ? 17.400 6.779 2.584 1.00 51.03 312 MET A CA 1
ATOM 2531 C C . MET A 1 312 ? 16.355 7.874 2.828 1.00 51.03 312 MET A C 1
ATOM 2533 O O . MET A 1 312 ? 15.377 7.958 2.089 1.00 51.03 312 MET A O 1
ATOM 2537 N N . GLY A 1 313 ? 16.519 8.727 3.844 1.00 65.94 313 GLY A N 1
ATOM 2538 C CA . GLY A 1 313 ? 15.628 9.868 4.068 1.00 65.94 313 GLY A CA 1
ATOM 2539 C C . GLY A 1 313 ? 14.158 9.455 4.231 1.00 65.94 313 GLY A C 1
ATOM 2540 O O . GLY A 1 313 ? 13.795 8.815 5.217 1.00 65.94 313 GLY A O 1
ATOM 2541 N N . THR A 1 314 ? 13.291 9.857 3.300 1.00 51.50 314 THR A N 1
ATOM 2542 C CA . THR A 1 314 ? 11.854 9.513 3.294 1.00 51.50 314 THR A CA 1
ATOM 2543 C C . THR A 1 314 ? 11.558 8.096 2.797 1.00 51.50 314 THR A C 1
ATOM 2545 O O . THR A 1 314 ? 10.426 7.648 2.931 1.00 51.50 314 THR A O 1
ATOM 2548 N N . LEU A 1 315 ? 12.548 7.403 2.224 1.00 41.41 315 LEU A N 1
ATOM 2549 C CA . LEU A 1 315 ? 12.443 6.021 1.736 1.00 41.41 315 LEU A CA 1
ATOM 2550 C C . LEU A 1 315 ? 12.747 4.983 2.824 1.00 41.41 315 LEU A C 1
ATOM 2552 O O . LEU A 1 315 ? 12.565 3.789 2.606 1.00 41.41 315 LEU A O 1
ATOM 2556 N N . TRP A 1 316 ? 13.219 5.429 3.991 1.00 61.69 316 TRP A N 1
ATOM 2557 C CA . TRP A 1 316 ? 13.417 4.551 5.136 1.00 61.69 316 TRP A CA 1
ATOM 2558 C C . TRP A 1 316 ? 12.062 3.970 5.579 1.00 61.69 316 TRP A C 1
ATOM 2560 O O . TRP A 1 316 ? 11.113 4.753 5.715 1.00 61.69 316 TRP A O 1
ATOM 2570 N N . PRO A 1 317 ? 11.943 2.647 5.819 1.00 59.06 317 PRO A N 1
ATOM 2571 C CA . PRO A 1 317 ? 10.672 2.046 6.204 1.00 59.06 317 PRO A CA 1
ATOM 2572 C C . PRO A 1 317 ? 10.103 2.741 7.437 1.00 59.06 317 PRO A C 1
ATOM 2574 O O . PRO A 1 317 ? 10.745 2.798 8.481 1.00 59.06 317 PRO A O 1
ATOM 2577 N N . SER A 1 318 ? 8.893 3.285 7.321 1.00 54.62 318 SER A N 1
ATOM 2578 C CA . SER A 1 318 ? 8.307 4.121 8.376 1.00 54.62 318 SER A CA 1
ATOM 2579 C C . SER A 1 318 ? 8.041 3.362 9.679 1.00 54.62 318 SER A C 1
ATOM 2581 O O . SER A 1 318 ? 7.933 3.991 10.723 1.00 54.62 318 SER A O 1
ATOM 2583 N N . HIS A 1 319 ? 7.944 2.031 9.607 1.00 57.34 319 HIS A N 1
ATOM 2584 C CA . HIS A 1 319 ? 7.775 1.123 10.744 1.00 57.34 319 HIS A CA 1
ATOM 2585 C C . HIS A 1 319 ? 9.110 0.656 11.353 1.00 57.34 319 HIS A C 1
ATOM 2587 O O . HIS A 1 319 ? 9.106 -0.083 12.331 1.00 57.34 319 HIS A O 1
ATOM 2593 N N . ILE A 1 320 ? 10.255 1.074 10.804 1.00 71.88 320 ILE A N 1
ATOM 2594 C CA . ILE A 1 320 ? 11.585 0.804 11.358 1.00 71.88 320 ILE A CA 1
ATOM 2595 C C . ILE A 1 320 ? 12.149 2.123 11.906 1.00 71.88 320 ILE A C 1
ATOM 2597 O O . ILE A 1 320 ? 12.141 3.132 11.195 1.00 71.88 320 ILE A O 1
ATOM 2601 N N . PRO A 1 321 ? 12.704 2.171 13.126 1.00 78.56 321 PRO A N 1
ATOM 2602 C CA . PRO A 1 321 ? 13.254 3.407 13.658 1.00 78.56 321 PRO A CA 1
ATOM 2603 C C . PRO A 1 321 ? 14.512 3.836 12.908 1.00 78.56 321 PRO A C 1
ATOM 2605 O O . PRO A 1 321 ? 15.416 3.041 12.646 1.00 78.56 321 PRO A O 1
ATOM 2608 N N . LYS A 1 322 ? 14.616 5.137 12.625 1.00 82.38 322 LYS A N 1
ATOM 2609 C CA . LYS A 1 322 ? 15.879 5.738 12.161 1.00 82.38 322 LYS A CA 1
ATOM 2610 C C . LYS A 1 322 ? 16.930 5.781 13.266 1.00 82.38 322 LYS A C 1
ATOM 2612 O O . LYS A 1 322 ? 18.124 5.780 12.972 1.00 82.38 322 LYS A O 1
ATOM 2617 N N . ASP A 1 323 ? 16.475 5.828 14.518 1.00 86.06 323 ASP A N 1
ATOM 2618 C CA . ASP A 1 323 ? 17.323 5.782 15.700 1.00 86.06 323 ASP A CA 1
ATOM 2619 C C . ASP A 1 323 ? 16.916 4.646 16.660 1.00 86.06 323 ASP A C 1
ATOM 2621 O O . ASP A 1 323 ? 16.076 4.850 17.542 1.00 86.06 323 ASP A O 1
ATOM 2625 N N . PRO A 1 324 ? 17.524 3.454 16.517 1.00 85.75 324 PRO A N 1
ATOM 2626 C CA . PRO A 1 324 ? 17.240 2.307 17.377 1.00 85.75 324 PRO A CA 1
ATOM 2627 C C . PRO A 1 324 ? 17.533 2.549 18.858 1.00 85.75 324 PRO A C 1
ATOM 2629 O O . PRO A 1 324 ? 16.809 2.031 19.697 1.00 85.75 324 PRO A O 1
ATOM 2632 N N . TYR A 1 325 ? 18.545 3.358 19.203 1.00 86.44 325 TYR A N 1
ATOM 2633 C CA . TYR A 1 325 ? 18.873 3.635 20.610 1.00 86.44 325 TYR A CA 1
ATOM 2634 C C . TYR A 1 325 ? 17.761 4.396 21.331 1.00 86.44 325 TYR A C 1
ATOM 2636 O O . TYR A 1 325 ? 17.543 4.178 22.518 1.00 86.44 325 TYR A O 1
ATOM 2644 N N . SER A 1 326 ? 17.065 5.285 20.620 1.00 79.44 326 SER A N 1
ATOM 2645 C CA . SER A 1 326 ? 15.914 5.997 21.171 1.00 79.44 326 SER A CA 1
ATOM 2646 C C . SER A 1 326 ? 14.668 5.115 21.188 1.00 79.44 326 SER A C 1
ATOM 2648 O O . SER A 1 326 ? 13.907 5.164 22.148 1.00 79.44 326 SER A O 1
ATOM 2650 N N . ALA A 1 327 ? 14.452 4.322 20.134 1.00 76.25 327 ALA A N 1
ATOM 2651 C CA . ALA A 1 327 ? 13.243 3.515 19.982 1.00 76.25 327 ALA A CA 1
ATOM 2652 C C . ALA A 1 327 ? 13.220 2.286 20.902 1.00 76.25 327 ALA A C 1
ATOM 2654 O O . ALA A 1 327 ? 12.167 1.944 21.426 1.00 76.25 327 ALA A O 1
ATOM 2655 N N . TYR A 1 328 ? 14.381 1.668 21.129 1.00 79.50 328 TYR A N 1
ATOM 2656 C CA . TYR A 1 328 ? 14.540 0.427 21.888 1.00 79.50 328 TYR A CA 1
ATOM 2657 C C . TYR A 1 328 ? 15.451 0.604 23.105 1.00 79.50 328 TYR A C 1
ATOM 2659 O O . TYR A 1 328 ? 16.250 -0.272 23.435 1.00 79.50 328 TYR A O 1
ATOM 2667 N N . LYS A 1 329 ? 15.397 1.775 23.751 1.00 82.56 329 LYS A N 1
ATOM 2668 C CA . LYS A 1 329 ? 16.319 2.141 24.837 1.00 82.56 329 LYS A CA 1
ATOM 2669 C C . LYS A 1 329 ? 16.362 1.088 25.950 1.00 82.56 329 LYS A C 1
ATOM 2671 O O . LYS A 1 329 ? 17.452 0.696 26.353 1.00 82.56 329 LYS A O 1
ATOM 2676 N N . ALA A 1 330 ? 15.200 0.629 26.417 1.00 76.50 330 ALA A N 1
ATOM 2677 C CA . ALA A 1 330 ? 15.097 -0.341 27.508 1.00 76.50 330 ALA A CA 1
ATOM 2678 C C . ALA A 1 330 ? 15.660 -1.715 27.108 1.00 76.50 330 ALA A C 1
ATOM 2680 O O . ALA A 1 330 ? 16.464 -2.297 27.829 1.00 76.50 330 ALA A O 1
ATOM 2681 N N . GLN A 1 331 ? 15.315 -2.191 25.912 1.00 82.44 331 GLN A N 1
ATOM 2682 C CA . GLN A 1 331 ? 15.757 -3.474 25.371 1.00 82.44 331 GLN A CA 1
ATOM 2683 C C . GLN A 1 331 ? 17.264 -3.462 25.097 1.00 82.44 331 GLN A C 1
ATOM 2685 O O . GLN A 1 331 ? 17.957 -4.421 25.410 1.00 82.44 331 GLN A O 1
ATOM 2690 N N . ILE A 1 332 ? 17.805 -2.359 24.573 1.00 85.69 332 ILE A N 1
ATOM 2691 C CA . ILE A 1 332 ? 19.249 -2.206 24.351 1.00 85.69 332 ILE A CA 1
ATOM 2692 C C . ILE A 1 332 ? 20.006 -2.127 25.683 1.00 85.69 332 ILE A C 1
ATOM 2694 O O . ILE A 1 332 ? 21.114 -2.646 25.766 1.00 85.69 332 ILE A O 1
ATOM 2698 N N . GLN A 1 333 ? 19.432 -1.515 26.724 1.00 83.69 333 GLN A N 1
ATOM 2699 C CA . GLN A 1 333 ? 20.021 -1.520 28.070 1.00 83.69 333 GLN A CA 1
ATOM 2700 C C . GLN A 1 333 ? 20.013 -2.917 28.704 1.00 83.69 333 GLN A C 1
ATOM 2702 O O . GLN A 1 333 ? 20.961 -3.263 29.400 1.00 83.69 333 GLN A O 1
ATOM 2707 N N . GLN A 1 334 ? 18.969 -3.708 28.453 1.00 81.81 334 GLN A N 1
ATOM 2708 C CA . GLN A 1 334 ? 18.805 -5.042 29.028 1.00 81.81 334 GLN A CA 1
ATOM 2709 C C . GLN A 1 334 ? 19.595 -6.129 28.282 1.00 81.81 334 GLN A C 1
ATOM 2711 O O . GLN A 1 334 ? 20.221 -6.973 28.915 1.00 81.81 334 GLN A O 1
ATOM 2716 N N . TYR A 1 335 ? 19.567 -6.119 26.948 1.00 82.06 335 TYR A N 1
ATOM 2717 C CA . TYR A 1 335 ? 20.086 -7.199 26.096 1.00 82.06 335 TYR A CA 1
ATOM 2718 C C . TYR A 1 335 ? 21.312 -6.794 25.266 1.00 82.06 335 TYR A C 1
ATOM 2720 O O . TYR A 1 335 ? 21.957 -7.641 24.655 1.00 82.06 335 TYR A O 1
ATOM 2728 N N . GLY A 1 336 ? 21.646 -5.503 25.223 1.00 83.88 336 GLY A N 1
ATOM 2729 C CA . GLY A 1 336 ? 22.714 -4.970 24.383 1.00 83.88 336 GLY A CA 1
ATOM 2730 C C . GLY A 1 336 ? 22.304 -4.765 22.920 1.00 83.88 336 GLY A C 1
ATOM 2731 O O . GLY A 1 336 ? 21.414 -5.414 22.370 1.00 83.88 336 GLY A O 1
ATOM 2732 N N . SER A 1 337 ? 22.992 -3.845 22.239 1.00 85.50 337 SER A N 1
ATOM 2733 C CA . SER A 1 337 ? 22.754 -3.559 20.815 1.00 85.50 337 SER A CA 1
ATOM 2734 C C . SER A 1 337 ? 23.215 -4.675 19.872 1.00 85.50 337 SER A C 1
ATOM 2736 O O . SER A 1 337 ? 22.769 -4.711 18.726 1.00 85.50 337 SER A O 1
ATOM 2738 N N . GLY A 1 338 ? 24.101 -5.567 20.334 1.00 83.19 338 GLY A N 1
ATOM 2739 C CA . GLY A 1 338 ? 24.601 -6.700 19.549 1.00 83.19 338 GLY A CA 1
ATOM 2740 C C . GLY A 1 338 ? 23.495 -7.688 19.176 1.00 83.19 338 GLY A C 1
ATOM 2741 O O . GLY A 1 338 ? 23.404 -8.098 18.021 1.00 83.19 338 GLY A O 1
ATOM 2742 N N . VAL A 1 339 ? 22.567 -7.949 20.106 1.00 83.50 339 VAL A N 1
ATOM 2743 C CA . VAL A 1 339 ? 21.392 -8.812 19.886 1.00 83.50 339 VAL A CA 1
ATOM 2744 C C . VAL A 1 339 ? 20.521 -8.285 18.746 1.00 83.50 339 VAL A C 1
ATOM 2746 O O . VAL A 1 339 ? 20.105 -9.053 17.880 1.00 83.50 339 VAL A O 1
ATOM 2749 N N . LEU A 1 340 ? 20.313 -6.966 18.677 1.00 82.94 340 LEU A N 1
ATOM 2750 C CA . LEU A 1 340 ? 19.546 -6.355 17.591 1.00 82.94 340 LEU A CA 1
ATOM 2751 C C . LEU A 1 340 ? 20.231 -6.555 16.228 1.00 82.94 340 LEU A C 1
ATOM 2753 O O . LEU A 1 340 ? 19.576 -6.810 15.225 1.00 82.94 340 LEU A O 1
ATOM 2757 N N . LEU A 1 341 ? 21.557 -6.457 16.177 1.00 87.19 341 LEU A N 1
ATOM 2758 C CA . LEU A 1 341 ? 22.324 -6.526 14.930 1.00 87.19 341 LEU A CA 1
ATOM 2759 C C . LEU A 1 341 ? 22.761 -7.952 14.557 1.00 87.19 341 LEU A C 1
ATOM 2761 O O . LEU A 1 341 ? 23.354 -8.148 13.498 1.00 87.19 341 LEU A O 1
ATOM 2765 N N . GLY A 1 342 ? 22.481 -8.948 15.403 1.00 82.31 342 GLY A N 1
ATOM 2766 C CA . GLY A 1 342 ? 22.962 -10.318 15.207 1.00 82.31 342 GLY A CA 1
ATOM 2767 C C . GLY A 1 342 ? 24.491 -10.415 15.227 1.00 82.31 342 GLY A C 1
ATOM 2768 O O . GLY A 1 342 ? 25.073 -11.231 14.512 1.00 82.31 342 GLY A O 1
ATOM 2769 N N . VAL A 1 343 ? 25.149 -9.552 16.005 1.00 79.81 343 VAL A N 1
ATOM 2770 C CA . VAL A 1 343 ? 26.595 -9.596 16.259 1.00 79.81 343 VAL A CA 1
ATOM 2771 C C . VAL A 1 343 ? 26.813 -9.941 17.729 1.00 79.81 343 VAL A C 1
ATOM 2773 O O . VAL A 1 343 ? 26.080 -9.453 18.589 1.00 79.81 343 VAL A O 1
ATOM 2776 N N . ALA A 1 344 ? 27.780 -10.818 18.017 1.00 61.28 344 ALA A N 1
ATOM 2777 C CA . ALA A 1 344 ? 28.149 -11.124 19.398 1.00 61.28 344 ALA A CA 1
ATOM 2778 C C . ALA A 1 344 ? 28.514 -9.822 20.134 1.00 61.28 344 ALA A C 1
ATOM 2780 O O . ALA A 1 344 ? 29.084 -8.917 19.518 1.00 61.28 344 ALA A O 1
ATOM 2781 N N . ALA A 1 345 ? 28.094 -9.727 21.399 1.00 54.16 345 ALA A N 1
ATOM 2782 C CA . ALA A 1 345 ? 28.259 -8.539 22.235 1.00 54.16 345 ALA A CA 1
ATOM 2783 C C . ALA A 1 345 ? 29.729 -8.148 22.425 1.00 54.16 345 ALA A C 1
ATOM 2785 O O . ALA A 1 345 ? 30.570 -9.070 22.549 1.00 54.16 345 ALA A O 1
#

=== Feature glossary ===
The record interleaves many kinds of information about one protein. Here is each kind framed as the question it answers.

Q: What does the local fold look like, residue by residue?
A: The Foldseek 3Di string encodes local tertiary geometry as a 20-letter alphabet — one character per residue — derived from the relative positions of nearby Cα atoms. Unlike the amino-acid sequence, 3Di is a direct function of the 3D structure, so two proteins with the same fold have similar 3Di strings even at low sequence identity.

Q: Which residues are in helices, strands, or loops?
A: The SS8 string is DSSP's per-residue secondary-structure call. α-helix (H) means an i→i+4 H-bond ladder; β-strand (E) means the residue participates in a β-sheet; 3₁₀ (G) and π (I) are tighter and wider helices; T/S are turns/bends; '-' is loop.

Q: How big and how compact is the whole molecule?
A: Radius of gyration (Rg) is the root-mean-square distance of Cα atoms from their centroid — a single number for overall size and compactness. A globular domain of N residues has Rg ≈ 2.2·N^0.38 Å; an extended or disordered chain has a much larger Rg. The Cα contact count is the number of residue pairs whose Cα atoms are within 8 Å and are more than four positions apart in sequence — a standard proxy for tertiary packing density. The bounding box is the smallest axis-aligned box enclosing all Cα atoms.

Q: Where is each backbone atom in 3D?
A: Structure coordinates are given as an mmCIF _atom_site loop: one row per atom with element, residue name, chain id, sequence number, and x/y/z position in Å. Only the four main-chain atoms per residue are included here; side chains are omitted to keep the record compact.

Q: What is the amino-acid chain?
A: Primary structure: the covalent order of the twenty standard amino acids along the backbone. Two proteins with the same sequence will (almost always) fold to the same structure; two with 30% identity often share a fold but not the details.

Q: What if only a Cα trace is available?
A: Three-state secondary structure (P-SEA) collapses the eight DSSP classes into helix (a), strand (b), and coil (c). P-SEA assigns these from Cα geometry alone — distances and angles — without requiring backbone oxygens, so it works on any Cα trace.

Q: What family and function is it annotated with?
A: Database cross-references. InterPro integrates a dozen domain/family signature databases into unified entries with residue-range hits. GO terms attach function/process/location labels with evidence codes. CATH codes position the fold in a four-level structural taxonomy. Organism is the NCBI-taxonomy species name.

Q: How confident is the AlphaFold model at each residue?
A: pLDDT is the predicted lDDT-Cα score: AlphaFold's confidence that the local environment of each residue (all inter-atomic distances within 15 Å) is correctly placed. It is a per-residue number between 0 and 100, with higher meaning more reliable.

Q: How mobile is each atom in the crystal?
A: B-factor (Debye–Waller factor) reflects atomic displacement in the crystal lattice. It is an experimental observable (units Å²), not a prediction; low values mean the atom is pinned down, high values mean it moves or is heterogeneous across the crystal.

Q: Which residues are buried vs exposed?
A: SASA measures how much of the protein is reachable by solvent. It is computed by rolling a water-sized probe over the atomic surface and summing the exposed area (Å²). Per-residue SASA distinguishes core (buried, low SASA) from surface (exposed, high SASA) residues; total SASA is a whole-molecule size measure.

Q: What do the diagnostic plots show?
A: Plot images: a contact map (which residues are close in 3D, as an N×N binary image), a Ramachandran scatter (backbone torsion angles, revealing secondary-structure composition at a glance), and — for AlphaFold structures — a PAE heatmap (pairwise prediction confidence).

Q: What known structures does this most resemble?
A: The Foldseek neighbor list gives the closest experimentally determined structures in the PDB, ranked by structural alignment. TM-score near 1 means near-identical fold; near 0.3 means only rough topology match. This is how one finds what a novel AlphaFold prediction most resembles in the solved-structure universe.

Q: Are the domains correctly placed relative to each other?
A: Predicted aligned error is AlphaFold's pairwise confidence. Unlike pLDDT (per-residue), PAE is per-residue-pair and captures whether two parts of the structure are correctly placed relative to each other. Units are ångströms of expected positional error.

Q: What do the rendered images show?
A: Structure images are PyMOL renders from six orthogonal camera directions. Cartoon representation draws helices as coils and strands as arrows; sticks shows the backbone as bonds; surface shows the solvent-excluded envelope. Rainbow coloring maps sequence position to hue (blue→red, N→C); chain coloring assigns a distinct color per polypeptide.

Q: What are the backbone torsion angles?
A: φ (phi) and ψ (psi) are the two rotatable backbone dihedrals per residue: φ is the C(i-1)–N–Cα–C torsion, ψ is the N–Cα–C–N(i+1) torsion, both in degrees on (−180°, 180°]. α-helical residues cluster near (−60°, −45°); β-strand residues near (−120°, +130°). A Ramachandran plot is simply a scatter of (φ, ψ) for every residue.